Protein AF-A0A557QX94-F1 (afdb_monomer_lite)

Secondary structure (DSSP, 8-state):
--------S---HHHHHHHHTPEE---SSGGGS-GGGGGTEE--TT--SHHHHHHHHHHHHHHHHHT--HHHHHHHHHHHHHHHT---SS-HHHHHHHHHHHHHHHHHHHHHHHHHHHHHHTTPEEEEE--TT-SS--HHHHHTTTBEE-TT-TTHHHHSSP-STT---EEEEE-HHHHHHTT-B-SPPP---B-TTTSSBTTS-TT--S-TT---THHHHHHHHHHHHHHTTT-HHHHHHHHHHHHHSHHHHHHHHH--SSEEEEEEETTEEEEEEGGGGGGS-HHHHHTHHHHHHTT-TT-EEEETTEEEEGGGSPPP-

Foldseek 3Di:
DDPPPPVPDDQLVLLLVQLQQAAEFEAQDPVLAFAQSVSHYQYQHQQLDLVLSVQLSVLLSCCRHVVHDLVSSLVSNVVSCVVVVRDDPDDSVVRSCQSNLVSVFLSVQLSVLVVQVVLLVVQWWKFKAADPPDPDDDVVSVVSHQAIGRPPDPCCFFPADPLDGPGPIHMDTDHPVVSVVVVHDPPDDDQQDADPPQRHRPPGPHRRRGRRNPDDLVVNQVSLVVSLLVCLQPPVPSSFSSLLSQLPGPSVVCCLPVQDFDWHFQGHDRSFTQIDGSVRSQFADSVLSSCVHVCVVVVNQAAFRHHPVGGDGSVVSDRDD

pLDDT: mean 81.42, std 16.55, range [27.52, 98.25]

Structure (mmCIF, N/CA/C/O backbone):
data_AF-A0A557QX94-F1
#
_entry.id   AF-A0A557QX94-F1
#
loop_
_atom_site.group_PDB
_atom_site.id
_atom_site.type_symbol
_atom_site.label_atom_id
_atom_site.label_alt_id
_atom_site.label_comp_id
_atom_site.label_asym_id
_atom_site.label_entity_id
_atom_site.label_seq_id
_atom_site.pdbx_PDB_ins_code
_atom_site.Cartn_x
_atom_site.Cartn_y
_atom_site.Cartn_z
_atom_site.occupancy
_atom_site.B_iso_or_equiv
_atom_site.auth_seq_id
_atom_site.auth_comp_id
_atom_site.auth_asym_id
_atom_site.auth_atom_id
_atom_site.pdbx_PDB_model_num
ATOM 1 N N . MET A 1 1 ? 30.676 -19.442 -12.227 1.00 31.77 1 MET A N 1
ATOM 2 C CA . MET A 1 1 ? 30.347 -19.755 -10.820 1.00 31.77 1 MET A CA 1
ATOM 3 C C . MET A 1 1 ? 28.947 -19.243 -10.553 1.00 31.77 1 MET A C 1
ATOM 5 O O . MET A 1 1 ? 28.738 -18.054 -10.771 1.00 31.77 1 MET A O 1
ATOM 9 N N . PRO A 1 2 ? 27.974 -20.092 -10.193 1.00 31.41 2 PRO A N 1
ATOM 10 C CA . PRO A 1 2 ? 26.650 -19.593 -9.868 1.00 31.41 2 PRO A CA 1
ATOM 11 C C . PRO A 1 2 ? 26.760 -18.837 -8.541 1.00 31.41 2 PRO A C 1
ATOM 13 O O . PRO A 1 2 ? 27.231 -19.391 -7.550 1.00 31.41 2 PRO A O 1
ATOM 16 N N . LEU A 1 3 ? 26.380 -17.559 -8.542 1.00 28.53 3 LEU A N 1
ATOM 17 C CA . LEU A 1 3 ? 26.103 -16.828 -7.312 1.00 28.53 3 LEU A CA 1
ATOM 18 C C . LEU A 1 3 ? 24.937 -17.544 -6.632 1.00 28.53 3 LEU A C 1
ATOM 20 O O . LEU A 1 3 ? 23.783 -17.397 -7.034 1.00 28.53 3 LEU A O 1
ATOM 24 N N . ALA A 1 4 ? 25.258 -18.362 -5.635 1.00 27.52 4 ALA A N 1
ATOM 25 C CA . ALA A 1 4 ? 24.301 -18.750 -4.624 1.00 27.52 4 ALA A CA 1
ATOM 26 C C . ALA A 1 4 ? 23.872 -17.455 -3.925 1.00 27.52 4 ALA A C 1
ATOM 28 O O . ALA A 1 4 ? 24.638 -16.861 -3.171 1.00 27.52 4 ALA A O 1
ATOM 29 N N . LEU A 1 5 ? 22.679 -16.967 -4.261 1.00 30.34 5 LEU A N 1
ATOM 30 C CA . LEU A 1 5 ? 21.997 -15.961 -3.463 1.00 30.34 5 LEU A CA 1
ATOM 31 C C . LEU A 1 5 ? 21.579 -16.652 -2.170 1.00 30.34 5 LEU A C 1
ATOM 33 O O . LEU A 1 5 ? 20.543 -17.313 -2.101 1.00 30.34 5 LEU A O 1
ATOM 37 N N . ASP A 1 6 ? 22.447 -16.545 -1.175 1.00 29.67 6 ASP A N 1
ATOM 38 C CA . ASP A 1 6 ? 22.103 -16.831 0.203 1.00 29.67 6 ASP A CA 1
ATOM 39 C C . ASP A 1 6 ? 21.119 -15.739 0.655 1.00 29.67 6 ASP A C 1
ATOM 41 O O . ASP A 1 6 ? 21.498 -14.609 0.953 1.00 29.67 6 ASP A O 1
ATOM 45 N N . PHE A 1 7 ? 19.819 -16.039 0.585 1.00 39.34 7 PHE A N 1
ATOM 46 C CA . PHE A 1 7 ? 18.732 -15.150 1.019 1.00 39.34 7 PHE A CA 1
ATOM 47 C C . PHE A 1 7 ? 18.522 -15.180 2.542 1.00 39.34 7 PHE A C 1
ATOM 49 O O . PHE A 1 7 ? 17.482 -14.748 3.044 1.00 39.34 7 PHE A O 1
ATOM 56 N N . ALA A 1 8 ? 19.494 -15.682 3.302 1.00 35.47 8 ALA A N 1
ATOM 57 C CA . ALA A 1 8 ? 19.517 -15.493 4.735 1.00 35.47 8 ALA A CA 1
ATOM 58 C C . ALA A 1 8 ? 19.988 -14.063 5.057 1.00 35.47 8 ALA A C 1
ATOM 60 O O . ALA A 1 8 ? 21.162 -13.737 4.934 1.00 35.47 8 ALA A O 1
ATOM 61 N N . GLN A 1 9 ? 19.052 -13.257 5.570 1.00 43.59 9 GLN A N 1
ATOM 62 C CA . GLN A 1 9 ? 19.302 -12.124 6.471 1.00 43.59 9 GLN A CA 1
ATOM 63 C C . GLN A 1 9 ? 19.641 -10.774 5.823 1.00 43.59 9 GLN A C 1
ATOM 65 O O . GLN A 1 9 ? 20.763 -10.302 5.947 1.00 43.59 9 GLN A O 1
ATOM 70 N N . GLN A 1 10 ? 18.635 -10.080 5.274 1.00 42.38 10 GLN A N 1
ATOM 71 C CA . GLN A 1 10 ? 18.173 -8.821 5.882 1.00 42.38 10 GLN A CA 1
ATOM 72 C C . GLN A 1 10 ? 16.721 -8.510 5.478 1.00 42.38 10 GLN A C 1
ATOM 74 O O . GLN A 1 10 ? 16.350 -8.679 4.314 1.00 42.38 10 GLN A O 1
ATOM 79 N N . PRO A 1 11 ? 15.878 -8.078 6.429 1.00 59.69 11 PRO A N 1
ATOM 80 C CA . PRO A 1 11 ? 14.544 -7.589 6.122 1.00 59.69 11 PRO A CA 1
ATOM 81 C C . PRO A 1 11 ? 14.582 -6.428 5.115 1.00 59.69 11 PRO A C 1
ATOM 83 O O . PRO A 1 11 ? 15.397 -5.520 5.255 1.00 59.69 11 PRO A O 1
ATOM 86 N N . PHE A 1 12 ? 13.682 -6.424 4.124 1.00 85.00 12 PHE A N 1
ATOM 87 C CA . PHE A 1 12 ? 13.531 -5.284 3.214 1.00 85.00 12 PHE A CA 1
ATOM 88 C C . PHE A 1 12 ? 12.913 -4.102 3.976 1.00 85.00 12 PHE A C 1
ATOM 90 O O . PHE A 1 12 ? 11.692 -4.020 4.142 1.00 85.00 12 PHE A O 1
ATOM 97 N N . ALA A 1 13 ? 13.773 -3.229 4.502 1.00 84.25 13 ALA A N 1
ATOM 98 C CA . ALA A 1 13 ? 13.404 -2.187 5.454 1.00 84.25 13 ALA A CA 1
ATOM 99 C C . ALA A 1 13 ? 12.350 -1.227 4.890 1.00 84.25 13 ALA A C 1
ATOM 101 O O . ALA A 1 13 ? 11.391 -0.895 5.577 1.00 84.25 13 ALA A O 1
ATOM 102 N N . GLU A 1 14 ? 12.465 -0.841 3.622 1.00 83.88 14 GLU A N 1
ATOM 103 C CA . GLU A 1 14 ? 11.545 0.088 2.970 1.00 83.88 14 GLU A CA 1
ATOM 104 C C . GLU A 1 14 ? 10.130 -0.495 2.868 1.00 83.88 14 GLU A C 1
ATOM 106 O O . GLU A 1 14 ? 9.154 0.218 3.098 1.00 83.88 14 GLU A O 1
ATOM 111 N N . GLN A 1 15 ? 10.003 -1.803 2.609 1.00 91.94 15 GLN A N 1
ATOM 112 C CA . GLN A 1 15 ? 8.710 -2.490 2.657 1.00 91.94 15 GLN A CA 1
ATOM 113 C C . GLN A 1 15 ? 8.127 -2.492 4.074 1.00 91.94 15 GLN A C 1
ATOM 115 O O . GLN A 1 15 ? 6.930 -2.261 4.237 1.00 91.94 15 GLN A O 1
ATOM 120 N N . GLN A 1 16 ? 8.946 -2.756 5.096 1.00 89.56 16 GLN A N 1
ATOM 121 C CA . GLN A 1 16 ? 8.481 -2.773 6.487 1.00 89.56 16 GLN A CA 1
ATOM 122 C C . GLN A 1 16 ? 8.037 -1.404 6.960 1.00 89.56 16 GLN A C 1
ATOM 124 O O . GLN A 1 16 ? 6.944 -1.284 7.504 1.00 89.56 16 GLN A O 1
ATOM 129 N N . THR A 1 17 ? 8.846 -0.376 6.718 1.00 84.69 17 THR A N 1
ATOM 130 C CA . THR A 1 17 ? 8.505 1.011 7.031 1.00 84.69 17 THR A CA 1
ATOM 131 C C . THR A 1 17 ? 7.192 1.391 6.358 1.00 84.69 17 THR A C 1
ATOM 133 O O . THR A 1 17 ? 6.276 1.873 7.022 1.00 84.69 17 THR A O 1
ATOM 136 N N . PHE A 1 18 ? 7.044 1.081 5.066 1.00 87.44 18 PHE A N 1
ATOM 137 C CA . PHE A 1 18 ? 5.810 1.354 4.339 1.00 87.44 18 PHE A CA 1
ATOM 138 C C . PHE A 1 18 ? 4.600 0.568 4.864 1.00 87.44 18 PHE A C 1
ATOM 140 O O . PHE A 1 18 ? 3.485 1.085 4.874 1.00 87.44 18 PHE A O 1
ATOM 147 N N . PHE A 1 19 ? 4.775 -0.688 5.274 1.00 91.00 19 PHE A N 1
ATOM 148 C CA . PHE A 1 19 ? 3.667 -1.485 5.794 1.00 91.00 19 PHE A CA 1
ATOM 149 C C . PHE A 1 19 ? 3.251 -1.037 7.201 1.00 91.00 19 PHE A C 1
ATOM 151 O O . PHE A 1 19 ? 2.060 -0.934 7.487 1.00 91.00 19 PHE A O 1
ATOM 158 N N . ARG A 1 20 ? 4.219 -0.732 8.070 1.00 88.50 20 ARG A N 1
ATOM 159 C CA . ARG A 1 20 ? 3.989 -0.383 9.480 1.00 88.50 20 ARG A CA 1
ATOM 160 C C . ARG A 1 20 ? 3.383 1.001 9.685 1.00 88.50 20 ARG A C 1
ATOM 162 O O . ARG A 1 20 ? 2.697 1.192 10.679 1.00 88.50 20 ARG A O 1
ATOM 169 N N . GLN A 1 21 ? 3.569 1.929 8.745 1.00 82.06 21 GLN A N 1
ATOM 170 C CA . GLN A 1 21 ? 2.899 3.239 8.776 1.00 82.06 21 GLN A CA 1
ATOM 171 C C . GLN A 1 21 ? 1.396 3.173 8.441 1.00 82.06 21 GLN A C 1
ATOM 173 O O . GLN A 1 21 ? 0.711 4.193 8.525 1.00 82.06 21 GLN A O 1
ATOM 178 N N . LYS A 1 22 ? 0.876 2.017 7.998 1.00 84.38 22 LYS A N 1
ATOM 179 C CA . LYS A 1 22 ? -0.542 1.877 7.654 1.00 84.38 22 LYS A CA 1
ATOM 180 C C . LYS A 1 22 ? -1.413 1.811 8.906 1.00 84.38 22 LYS A C 1
ATOM 182 O O . LYS A 1 22 ? -1.111 1.072 9.839 1.00 84.38 22 LYS A O 1
ATOM 187 N N . LEU A 1 23 ? -2.538 2.515 8.863 1.00 80.12 23 LEU A N 1
ATOM 188 C CA . LEU A 1 23 ? -3.586 2.501 9.882 1.00 80.12 23 LEU A CA 1
ATOM 189 C C . LEU A 1 23 ? -4.611 1.413 9.556 1.00 80.12 23 LEU A C 1
ATOM 191 O O . LEU A 1 23 ? -4.991 1.279 8.391 1.00 80.12 23 LEU A O 1
ATOM 195 N N . ASN A 1 24 ? -5.099 0.655 10.538 1.00 82.50 24 ASN A N 1
ATOM 196 C CA . ASN A 1 24 ? -6.219 -0.248 10.282 1.00 82.50 24 ASN A CA 1
ATOM 197 C C . ASN A 1 24 ? -7.492 0.564 10.032 1.00 82.50 24 ASN A C 1
ATOM 199 O O . ASN A 1 24 ? -7.963 1.296 10.906 1.00 82.50 24 ASN A O 1
ATOM 203 N N . LEU A 1 25 ? -8.076 0.396 8.844 1.00 76.31 25 LEU A N 1
ATOM 204 C CA . LEU A 1 25 ? -9.381 0.957 8.508 1.00 76.31 25 LEU A CA 1
ATOM 205 C C . LEU A 1 25 ? -10.385 -0.188 8.326 1.00 76.31 25 LEU A C 1
ATOM 207 O O . LEU A 1 25 ? -10.199 -1.028 7.441 1.00 76.31 25 LEU A O 1
ATOM 211 N N . PRO A 1 26 ? -11.462 -0.249 9.122 1.00 76.31 26 PRO A N 1
ATOM 212 C CA . PRO A 1 26 ? -12.499 -1.250 8.922 1.00 76.31 26 PRO A CA 1
ATOM 213 C C . PRO A 1 26 ? -13.290 -0.946 7.656 1.00 76.31 26 PRO A C 1
ATOM 215 O O . PRO A 1 26 ? -13.803 0.154 7.482 1.00 76.31 26 PRO A O 1
ATOM 218 N N . THR A 1 27 ? -13.419 -1.920 6.762 1.00 74.12 27 THR A N 1
ATOM 219 C CA . THR A 1 27 ? -14.206 -1.785 5.530 1.00 74.12 27 THR A CA 1
ATOM 220 C C . THR A 1 27 ? -15.219 -2.911 5.418 1.00 74.12 27 THR A C 1
ATOM 222 O O . THR A 1 27 ? -14.965 -4.027 5.869 1.00 74.12 27 THR A O 1
ATOM 225 N N . GLU A 1 28 ? -16.376 -2.633 4.828 1.00 77.25 28 GLU A N 1
ATOM 226 C CA . GLU A 1 28 ? -17.371 -3.654 4.483 1.00 77.25 28 GLU A CA 1
ATOM 227 C C . GLU A 1 28 ? -17.026 -4.261 3.124 1.00 77.25 28 GLU A C 1
ATOM 229 O O . GLU A 1 28 ? -16.982 -5.483 2.962 1.00 77.25 28 GLU A O 1
ATOM 234 N N . SER A 1 29 ? -16.696 -3.396 2.164 1.00 80.31 29 SER A N 1
ATOM 235 C CA . SER A 1 29 ? -16.300 -3.769 0.813 1.00 80.31 29 SER A CA 1
ATOM 236 C C . SER A 1 29 ? -14.857 -3.378 0.536 1.00 80.31 29 SER A C 1
ATOM 238 O O . SER A 1 29 ? -14.303 -2.448 1.120 1.00 80.31 29 SER A O 1
ATOM 240 N N . TRP A 1 30 ? -14.234 -4.074 -0.414 1.00 78.38 30 TRP A N 1
ATOM 241 C CA . TRP A 1 30 ? -12.936 -3.651 -0.929 1.00 78.38 30 TRP A CA 1
ATOM 242 C C . TRP A 1 30 ? -13.039 -2.274 -1.606 1.00 78.38 30 TRP A C 1
ATOM 244 O O . TRP A 1 30 ? -12.085 -1.519 -1.509 1.00 78.38 30 TRP A O 1
ATOM 254 N N . ARG A 1 31 ? -14.207 -1.916 -2.176 1.00 80.75 31 ARG A N 1
ATOM 255 C CA . ARG A 1 31 ? -14.490 -0.606 -2.804 1.00 80.75 31 ARG A CA 1
ATOM 256 C C . ARG A 1 31 ? -14.510 0.585 -1.843 1.00 80.75 31 ARG A C 1
ATOM 258 O O . ARG A 1 31 ? -14.462 1.717 -2.306 1.00 80.75 31 ARG A O 1
ATOM 265 N N . ASP A 1 32 ? -14.555 0.353 -0.533 1.00 67.00 32 ASP A N 1
ATOM 266 C CA . ASP A 1 32 ? -14.601 1.435 0.460 1.00 67.00 32 ASP A CA 1
ATOM 267 C C . ASP A 1 32 ? -13.325 2.295 0.457 1.00 67.00 32 ASP A C 1
ATOM 269 O O . ASP A 1 32 ? -13.348 3.430 0.924 1.00 67.00 32 ASP A O 1
ATOM 273 N N . ILE A 1 33 ? -12.201 1.743 -0.014 1.00 74.69 33 ILE A N 1
ATOM 274 C CA . ILE A 1 33 ? -10.877 2.372 -0.017 1.00 74.69 33 ILE A CA 1
ATOM 275 C C . ILE A 1 33 ? -10.181 1.972 -1.316 1.00 74.69 33 ILE A C 1
ATOM 277 O O . ILE A 1 33 ? -9.901 0.793 -1.482 1.00 74.69 33 ILE A O 1
ATOM 281 N N . MET A 1 34 ? -9.892 2.924 -2.207 1.00 79.50 34 MET A N 1
ATOM 282 C CA . MET A 1 34 ? -9.321 2.677 -3.542 1.00 79.50 34 MET A CA 1
ATOM 283 C C . MET A 1 34 ? -7.987 3.402 -3.754 1.00 79.50 34 MET A C 1
ATOM 285 O O . MET A 1 34 ? -7.702 4.402 -3.095 1.00 79.50 34 MET A O 1
ATOM 289 N N . HIS A 1 35 ? -7.208 2.965 -4.747 1.00 83.75 35 HIS A N 1
ATOM 290 C CA . HIS A 1 35 ? -6.023 3.672 -5.24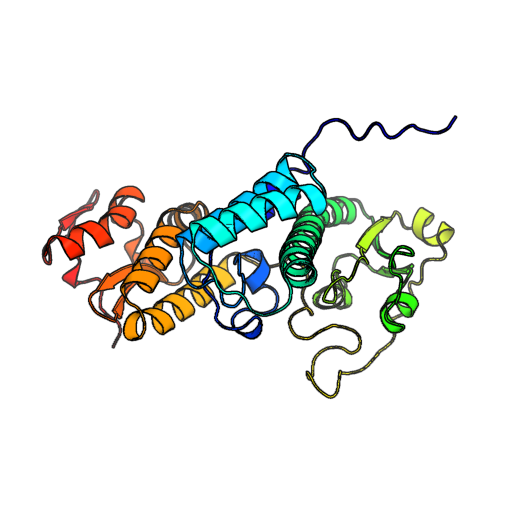2 1.00 83.75 35 HIS A CA 1
ATOM 291 C C . HIS A 1 35 ? -4.995 3.990 -4.134 1.00 83.75 35 HIS A C 1
ATOM 293 O O . HIS A 1 35 ? -4.722 3.158 -3.264 1.00 83.75 35 HIS A O 1
ATOM 299 N N . GLY A 1 36 ? -4.429 5.205 -4.152 1.00 77.56 36 GLY A N 1
ATOM 300 C CA . GLY A 1 36 ? -3.389 5.666 -3.227 1.00 77.56 36 GLY A CA 1
ATOM 301 C C . GLY A 1 36 ? -3.778 5.601 -1.751 1.00 77.56 36 GLY A C 1
ATOM 302 O O . GLY A 1 36 ? -2.907 5.554 -0.889 1.00 77.56 36 GLY A O 1
ATOM 303 N N . ALA A 1 37 ? -5.066 5.486 -1.437 1.00 73.50 37 ALA A N 1
ATOM 304 C CA . ALA A 1 37 ? -5.534 5.258 -0.080 1.00 73.50 37 ALA A CA 1
ATOM 305 C C . ALA A 1 37 ? -4.935 4.011 0.579 1.00 73.50 37 ALA A C 1
ATOM 307 O O . ALA A 1 37 ? -4.636 3.992 1.778 1.00 73.50 37 ALA A O 1
ATOM 308 N N . HIS A 1 38 ? -4.719 2.960 -0.215 1.00 83.19 38 HIS A N 1
ATOM 309 C CA . HIS A 1 38 ? -4.104 1.728 0.254 1.00 83.19 38 HIS A CA 1
ATOM 310 C C . HIS A 1 38 ? -2.655 1.918 0.697 1.00 83.19 38 HIS A C 1
ATOM 312 O O . HIS A 1 38 ? -2.140 1.047 1.397 1.00 83.19 38 HIS A O 1
ATOM 318 N N . ASP A 1 39 ? -1.989 3.028 0.362 1.00 83.31 39 ASP A N 1
ATOM 319 C CA . ASP A 1 39 ? -0.638 3.307 0.860 1.00 83.31 39 ASP A CA 1
ATOM 320 C C . ASP A 1 39 ? -0.600 3.523 2.370 1.00 83.31 39 ASP A C 1
ATOM 322 O O . ASP A 1 39 ? 0.457 3.445 2.995 1.00 83.31 39 ASP A O 1
ATOM 326 N N . ARG A 1 40 ? -1.761 3.809 2.956 1.00 77.56 40 ARG A N 1
ATOM 327 C CA . ARG A 1 40 ? -1.879 4.359 4.302 1.00 77.56 40 ARG A CA 1
ATOM 328 C C . ARG A 1 40 ? -2.950 3.671 5.134 1.00 77.56 40 ARG A C 1
ATOM 330 O O . ARG A 1 40 ? -2.954 3.807 6.351 1.00 77.56 40 ARG A O 1
ATOM 337 N N . ALA A 1 41 ? -3.796 2.884 4.482 1.00 80.00 41 ALA A N 1
ATOM 338 C CA . ALA A 1 41 ? -4.806 2.050 5.097 1.00 80.00 41 ALA A CA 1
ATOM 339 C C . ALA A 1 41 ? -4.446 0.564 4.967 1.00 80.00 41 ALA A C 1
ATOM 341 O O . ALA A 1 41 ? -4.254 0.049 3.861 1.00 80.00 41 ALA A O 1
ATOM 342 N N . PHE A 1 42 ? -4.406 -0.146 6.090 1.00 88.00 42 PHE A N 1
ATOM 343 C CA . PHE A 1 42 ? -4.542 -1.594 6.116 1.00 88.00 42 PHE A CA 1
ATOM 344 C C . PHE A 1 42 ? -6.029 -1.930 6.203 1.00 88.00 42 PHE A C 1
ATOM 346 O O . PHE A 1 42 ? -6.711 -1.537 7.147 1.00 88.00 42 PHE A O 1
ATOM 353 N N . VAL A 1 43 ? -6.529 -2.650 5.203 1.00 84.94 43 VAL A N 1
ATOM 354 C CA . VAL A 1 43 ? -7.947 -2.995 5.091 1.00 84.94 43 VAL A CA 1
ATOM 355 C C . VAL A 1 43 ? -8.111 -4.474 4.805 1.00 84.94 43 VAL A C 1
ATOM 357 O O . VAL A 1 43 ? -7.361 -5.069 4.027 1.00 84.94 43 VAL A O 1
ATOM 360 N N . VAL A 1 44 ? -9.144 -5.060 5.399 1.00 87.38 44 VAL A N 1
ATOM 361 C CA . VAL A 1 44 ? -9.619 -6.401 5.070 1.00 87.38 44 VAL A CA 1
ATOM 362 C C . VAL A 1 44 ? -11.147 -6.351 5.053 1.00 87.38 44 VAL A C 1
ATOM 364 O O . VAL A 1 44 ? -11.779 -6.284 6.099 1.00 87.38 44 VAL A O 1
ATOM 367 N N . ALA A 1 45 ? -11.747 -6.391 3.862 1.00 83.62 45 ALA A N 1
ATOM 368 C CA . ALA A 1 45 ? -13.194 -6.212 3.684 1.00 83.62 45 ALA A CA 1
ATOM 369 C C . ALA A 1 45 ? -14.027 -7.207 4.517 1.00 83.62 45 ALA A C 1
ATOM 371 O O . ALA A 1 45 ? -13.846 -8.413 4.387 1.00 83.62 45 ALA A O 1
ATOM 372 N N . GLY A 1 46 ? -14.931 -6.739 5.368 1.00 81.56 46 GLY A N 1
ATOM 373 C CA . GLY A 1 46 ? -15.726 -7.567 6.279 1.00 81.56 46 GLY A CA 1
ATOM 374 C C . GLY A 1 46 ? -15.012 -7.963 7.579 1.00 81.56 46 GLY A C 1
ATOM 375 O O . GLY A 1 46 ? -15.610 -8.637 8.414 1.00 81.56 46 GLY A O 1
ATOM 376 N N . ALA A 1 47 ? -13.759 -7.550 7.793 1.00 82.50 47 ALA A N 1
ATOM 377 C CA . ALA A 1 47 ? -13.111 -7.595 9.103 1.00 82.50 47 ALA A CA 1
ATOM 378 C C . ALA A 1 47 ? -13.352 -6.257 9.817 1.00 82.50 47 ALA A C 1
ATOM 380 O O . ALA A 1 47 ? -12.472 -5.409 9.878 1.00 82.50 47 ALA A O 1
ATOM 381 N N . ALA A 1 48 ? -14.572 -6.034 10.307 1.00 69.94 48 ALA A N 1
ATOM 382 C CA . ALA A 1 48 ? -14.950 -4.739 10.878 1.00 69.94 48 ALA A CA 1
ATOM 383 C C . ALA A 1 48 ? -14.421 -4.510 12.306 1.00 69.94 48 ALA A C 1
ATOM 385 O O . ALA A 1 48 ? -14.352 -3.371 12.742 1.00 69.94 48 ALA A O 1
ATOM 386 N N . LYS A 1 49 ? -14.037 -5.559 13.047 1.00 74.88 49 LYS A N 1
ATOM 387 C CA . LYS A 1 49 ? -13.545 -5.422 14.430 1.00 74.88 49 LYS A CA 1
ATOM 388 C C . LYS A 1 49 ? -12.084 -4.952 14.454 1.00 74.88 49 LYS A C 1
ATOM 390 O O . LYS A 1 49 ? -11.246 -5.552 13.781 1.00 74.88 49 LYS A O 1
ATOM 395 N N . ALA A 1 50 ? -11.778 -3.947 15.281 1.00 69.38 50 ALA A N 1
ATOM 396 C CA . ALA A 1 50 ? -10.431 -3.380 15.414 1.00 69.38 50 ALA A CA 1
ATOM 397 C C . ALA A 1 50 ? -9.377 -4.440 15.787 1.00 69.38 50 ALA A C 1
ATOM 399 O O . ALA A 1 50 ? -8.383 -4.584 15.078 1.00 69.38 50 ALA A O 1
ATOM 400 N N . ASP A 1 51 ? -9.638 -5.262 16.810 1.00 74.00 51 ASP A N 1
ATOM 401 C CA . ASP A 1 51 ? -8.690 -6.299 17.251 1.00 74.00 51 ASP A CA 1
ATOM 402 C C . ASP A 1 51 ? -8.445 -7.378 16.184 1.00 74.00 51 ASP A C 1
ATOM 404 O O . ASP A 1 51 ? -7.330 -7.878 16.035 1.00 74.00 51 ASP A O 1
ATOM 408 N N . LEU A 1 52 ? -9.470 -7.711 15.391 1.00 87.88 52 LEU A N 1
ATOM 409 C CA . LEU A 1 52 ? -9.343 -8.641 14.269 1.00 87.88 52 LEU A CA 1
ATOM 410 C C . LEU A 1 52 ? -8.432 -8.068 13.176 1.00 87.88 52 LEU A C 1
ATOM 412 O O . LEU A 1 52 ? -7.569 -8.780 12.664 1.00 87.88 52 LEU A O 1
ATOM 416 N N . LEU A 1 53 ? -8.611 -6.795 12.807 1.00 88.81 53 LEU A N 1
ATOM 417 C CA . LEU A 1 53 ? -7.733 -6.133 11.838 1.00 88.81 53 LEU A CA 1
ATOM 418 C C . LEU A 1 53 ? -6.309 -6.007 12.362 1.00 88.81 53 LEU A C 1
ATOM 420 O O . LEU A 1 53 ? -5.380 -6.287 11.609 1.00 88.81 53 LEU A O 1
ATOM 424 N N . GLY A 1 54 ? -6.143 -5.643 13.634 1.00 87.62 54 GLY A N 1
ATOM 425 C CA . GLY A 1 54 ? -4.844 -5.575 14.298 1.00 87.62 54 GLY A CA 1
ATOM 426 C C . GLY A 1 54 ? -4.099 -6.903 14.226 1.00 87.62 54 GLY A C 1
ATOM 427 O O . GLY A 1 54 ? -2.963 -6.945 13.757 1.00 87.62 54 GLY A O 1
ATOM 428 N N . ASP A 1 55 ? -4.763 -8.000 14.581 1.00 94.25 55 ASP A N 1
ATOM 429 C CA . ASP A 1 55 ? -4.181 -9.341 14.520 1.00 94.25 55 ASP A CA 1
ATOM 430 C C . ASP A 1 55 ? -3.871 -9.796 13.080 1.00 94.25 55 ASP A C 1
ATOM 432 O O . ASP A 1 55 ? -2.834 -10.416 12.828 1.00 94.25 55 ASP A O 1
ATOM 436 N N . LEU A 1 56 ? -4.733 -9.476 12.106 1.00 95.81 56 LEU A N 1
ATOM 437 C CA . LEU A 1 56 ? -4.469 -9.762 10.690 1.00 95.81 56 LEU A CA 1
ATOM 438 C C . LEU A 1 56 ? -3.287 -8.943 10.159 1.00 95.81 56 LEU A C 1
ATOM 440 O O . LEU A 1 56 ? -2.452 -9.484 9.430 1.00 95.81 56 LEU A O 1
ATOM 444 N N . ARG A 1 57 ? -3.196 -7.659 10.525 1.00 95.12 57 ARG A N 1
ATOM 445 C CA . ARG A 1 57 ? -2.072 -6.788 10.170 1.00 95.12 57 ARG A CA 1
ATOM 446 C C . ARG A 1 57 ? -0.783 -7.315 10.778 1.00 95.12 57 ARG A C 1
ATOM 448 O O . ARG A 1 57 ? 0.210 -7.406 10.062 1.00 95.12 57 ARG A O 1
ATOM 455 N N . GLN A 1 58 ? -0.809 -7.734 12.044 1.00 95.44 58 GLN A N 1
ATOM 456 C CA . GLN A 1 58 ? 0.346 -8.336 12.708 1.00 95.44 58 GLN A CA 1
ATOM 457 C C . GLN A 1 58 ? 0.781 -9.634 12.022 1.00 95.44 58 GLN A C 1
ATOM 459 O O . GLN A 1 58 ? 1.971 -9.832 11.802 1.00 95.44 58 GLN A O 1
ATOM 464 N N . ALA A 1 59 ? -0.153 -10.495 11.607 1.00 97.00 59 ALA A N 1
ATOM 465 C CA . ALA A 1 59 ? 0.185 -11.712 10.866 1.00 97.00 59 ALA A CA 1
ATOM 466 C C . ALA A 1 59 ? 0.873 -11.411 9.518 1.00 97.00 59 ALA A C 1
ATOM 468 O O . ALA A 1 59 ? 1.753 -12.159 9.085 1.00 97.00 59 ALA A O 1
ATOM 469 N N . VAL A 1 60 ? 0.498 -10.317 8.846 1.00 96.69 60 VAL A N 1
ATOM 470 C CA . VAL A 1 60 ? 1.195 -9.853 7.637 1.00 96.69 60 VAL A CA 1
ATOM 471 C C . VAL A 1 60 ? 2.555 -9.233 7.978 1.00 96.69 60 VAL A C 1
ATOM 473 O O . VAL A 1 60 ? 3.531 -9.564 7.307 1.00 96.69 60 VAL A O 1
ATOM 476 N N . ASP A 1 61 ? 2.657 -8.394 9.016 1.00 95.38 61 ASP A N 1
ATOM 477 C CA . ASP A 1 61 ? 3.935 -7.805 9.458 1.00 95.38 61 ASP A CA 1
ATOM 478 C C . ASP A 1 61 ? 4.947 -8.888 9.843 1.00 95.38 61 ASP A C 1
ATOM 480 O O . ASP A 1 61 ? 6.110 -8.832 9.454 1.00 95.38 61 ASP A O 1
ATOM 484 N N . ASP A 1 62 ? 4.499 -9.934 10.534 1.00 94.44 62 ASP A N 1
ATOM 485 C CA . ASP A 1 62 ? 5.295 -11.114 10.854 1.00 94.44 62 ASP A CA 1
ATOM 486 C C . ASP A 1 62 ? 5.793 -11.814 9.588 1.00 94.44 62 ASP A C 1
ATOM 488 O O . ASP A 1 62 ? 6.946 -12.246 9.522 1.00 94.44 62 ASP A O 1
ATOM 492 N N . ALA A 1 63 ? 4.949 -11.918 8.562 1.00 94.69 63 ALA A N 1
ATOM 493 C CA . ALA A 1 63 ? 5.348 -12.527 7.305 1.00 94.69 63 ALA A CA 1
ATOM 494 C C . ALA A 1 63 ? 6.381 -11.690 6.541 1.00 94.69 63 ALA A C 1
ATOM 496 O O . ALA A 1 63 ? 7.334 -12.258 6.006 1.00 94.69 63 ALA A O 1
ATOM 497 N N . ILE A 1 64 ? 6.233 -10.363 6.539 1.00 92.94 64 ILE A N 1
ATOM 498 C CA . ILE A 1 64 ? 7.200 -9.429 5.949 1.00 92.94 64 ILE A CA 1
ATOM 499 C C . ILE A 1 64 ? 8.519 -9.467 6.730 1.00 92.94 64 ILE A C 1
ATOM 501 O O . ILE A 1 64 ? 9.590 -9.592 6.139 1.00 92.94 64 ILE A O 1
ATOM 505 N N . SER A 1 65 ? 8.452 -9.369 8.057 1.00 91.00 65 SER A N 1
ATOM 506 C CA . SER A 1 65 ? 9.626 -9.231 8.923 1.00 91.00 65 SER A CA 1
ATOM 507 C C . SER A 1 65 ? 10.453 -10.499 9.042 1.00 91.00 65 SER A C 1
ATOM 509 O O . SER A 1 65 ? 11.681 -10.430 9.032 1.00 91.00 65 SER A O 1
ATOM 511 N N . LYS A 1 66 ? 9.795 -11.659 9.085 1.00 91.25 66 LYS A N 1
ATOM 512 C CA . LYS A 1 66 ? 10.445 -12.971 9.187 1.00 91.25 66 LYS A CA 1
ATOM 513 C C . LYS A 1 66 ? 10.701 -13.609 7.817 1.00 91.25 66 LYS A C 1
ATOM 515 O O . LYS A 1 66 ? 11.268 -14.696 7.758 1.00 91.25 66 LYS A O 1
ATOM 520 N N . GLY A 1 67 ? 10.249 -12.983 6.726 1.00 88.75 67 GLY A N 1
ATOM 521 C CA . GLY A 1 67 ? 10.388 -13.511 5.366 1.00 88.75 67 GLY A CA 1
ATOM 522 C C . GLY A 1 67 ? 9.630 -14.824 5.139 1.00 88.75 67 GLY A C 1
ATOM 523 O O . GLY A 1 67 ? 10.122 -15.712 4.444 1.00 88.75 67 GLY A O 1
ATOM 524 N N . THR A 1 68 ? 8.449 -14.991 5.746 1.00 90.94 68 THR A N 1
ATOM 525 C CA . THR A 1 68 ? 7.702 -16.257 5.659 1.00 90.94 68 THR A CA 1
ATOM 526 C C . THR A 1 68 ? 6.717 -16.294 4.489 1.00 90.94 68 THR A C 1
ATOM 528 O O . THR A 1 68 ? 6.158 -15.286 4.049 1.00 90.94 68 THR A O 1
ATOM 531 N N . GLY A 1 69 ? 6.495 -17.500 3.959 1.00 91.75 69 GLY A N 1
ATOM 532 C CA . GLY A 1 69 ? 5.582 -17.740 2.840 1.00 91.75 69 GLY A CA 1
ATOM 533 C C . GLY A 1 69 ? 4.105 -17.857 3.242 1.00 91.75 69 GLY A C 1
ATOM 534 O O . GLY A 1 69 ? 3.759 -18.008 4.414 1.00 91.75 69 GLY A O 1
ATOM 535 N N . LEU A 1 70 ? 3.225 -17.921 2.233 1.00 93.88 70 LEU A N 1
ATOM 536 C CA . LEU A 1 70 ? 1.765 -18.064 2.388 1.00 93.88 70 LEU A CA 1
ATOM 537 C C . LEU A 1 70 ? 1.345 -19.215 3.324 1.00 93.88 70 LEU A C 1
ATOM 539 O O . LEU A 1 70 ? 0.320 -19.122 3.994 1.00 93.88 70 LEU A O 1
ATOM 543 N N . GLY A 1 71 ? 2.106 -20.312 3.364 1.00 95.75 71 GLY A N 1
ATOM 544 C CA . GLY A 1 71 ? 1.818 -21.449 4.241 1.00 95.75 71 GLY A CA 1
ATOM 545 C C . GLY A 1 71 ? 1.943 -21.121 5.733 1.00 95.75 71 GLY A C 1
ATOM 546 O O . GLY A 1 71 ? 1.126 -21.594 6.517 1.00 95.75 71 GLY A O 1
ATOM 547 N N . ALA A 1 72 ? 2.926 -20.301 6.119 1.00 95.38 72 ALA A N 1
ATOM 548 C CA . ALA A 1 72 ? 3.092 -19.848 7.499 1.00 95.38 72 ALA A CA 1
ATOM 549 C C . ALA A 1 72 ? 1.997 -18.842 7.866 1.00 95.38 72 ALA A C 1
ATOM 551 O O . ALA A 1 72 ? 1.252 -19.085 8.811 1.00 95.38 72 ALA A O 1
ATOM 552 N N . PHE A 1 73 ? 1.798 -17.821 7.023 1.00 97.06 73 PHE A N 1
ATOM 553 C CA . PHE A 1 73 ? 0.714 -16.850 7.183 1.00 97.06 73 PHE A CA 1
ATOM 554 C C . PHE A 1 73 ? -0.654 -17.524 7.356 1.00 97.06 73 PHE A C 1
ATOM 556 O O . PHE A 1 73 ? -1.442 -17.138 8.208 1.00 97.06 73 PHE A O 1
ATOM 563 N N . ARG A 1 74 ? -0.938 -18.579 6.584 1.00 97.62 74 ARG A N 1
ATOM 564 C CA . ARG A 1 74 ? -2.190 -19.344 6.684 1.00 97.62 74 ARG A CA 1
ATOM 565 C C . ARG A 1 74 ? -2.427 -19.971 8.055 1.00 97.62 74 ARG A C 1
ATOM 567 O O . ARG A 1 74 ? -3.583 -20.098 8.443 1.00 97.62 74 ARG A O 1
ATOM 574 N N . LYS A 1 75 ? -1.371 -20.374 8.763 1.00 97.75 75 LYS A N 1
ATOM 575 C CA . LYS A 1 75 ? -1.489 -20.910 10.126 1.00 97.75 75 LYS A CA 1
ATOM 576 C C . LYS A 1 75 ? -1.852 -19.804 11.109 1.00 97.75 75 LYS A C 1
ATOM 578 O O . LYS A 1 75 ? -2.671 -20.033 11.989 1.00 97.75 75 LYS A O 1
ATOM 583 N N . ASP A 1 76 ? -1.267 -18.622 10.956 1.00 97.38 76 ASP A N 1
ATOM 584 C CA . ASP A 1 76 ? -1.569 -17.485 11.827 1.00 97.38 76 ASP A CA 1
ATOM 585 C C . ASP A 1 76 ? -2.953 -16.907 11.526 1.00 97.38 76 ASP A C 1
ATOM 587 O O . ASP A 1 76 ? -3.728 -16.690 12.452 1.00 97.38 76 ASP A O 1
ATOM 591 N N . PHE A 1 77 ? -3.330 -16.814 10.249 1.00 97.12 77 PHE A N 1
ATOM 592 C CA . PHE A 1 77 ? -4.690 -16.501 9.812 1.00 97.12 77 PHE A CA 1
ATOM 593 C C . PHE A 1 77 ? -5.735 -17.387 10.507 1.00 97.12 77 PHE A C 1
ATOM 595 O O . PHE A 1 77 ? -6.696 -16.861 11.056 1.00 97.12 77 PHE A O 1
ATOM 602 N N . ASP A 1 78 ? -5.532 -18.709 10.553 1.00 97.44 78 ASP A N 1
ATOM 603 C CA . ASP A 1 78 ? -6.476 -19.628 11.210 1.00 97.44 78 ASP A CA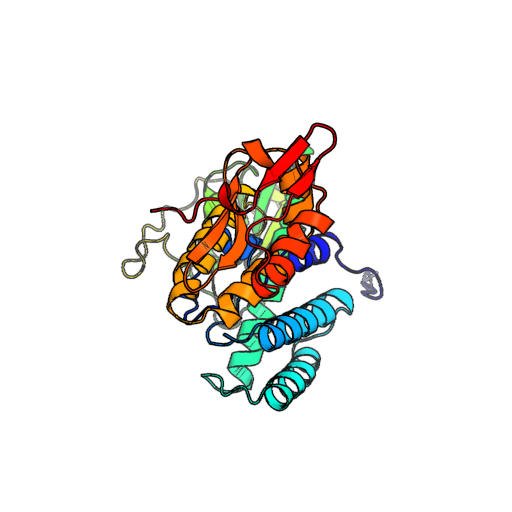 1
ATOM 604 C C . ASP A 1 78 ? -6.626 -19.345 12.705 1.00 97.44 78 ASP A C 1
ATOM 606 O O . ASP A 1 78 ? -7.739 -19.368 13.229 1.00 97.44 78 ASP A O 1
ATOM 610 N N . LYS A 1 79 ? -5.514 -19.055 13.392 1.00 97.69 79 LYS A N 1
ATOM 611 C CA . LYS A 1 79 ? -5.534 -18.704 14.818 1.00 97.69 79 LYS A CA 1
ATOM 612 C C . LYS A 1 79 ? -6.318 -17.417 15.050 1.00 97.69 79 LYS A C 1
ATOM 614 O O . LYS A 1 79 ? -7.105 -17.354 15.988 1.00 97.69 79 LYS A O 1
ATOM 619 N N . VAL A 1 80 ? -6.108 -16.411 14.201 1.00 96.81 80 VAL A N 1
ATOM 620 C CA . VAL A 1 80 ? -6.796 -15.116 14.276 1.00 96.81 80 VAL A CA 1
ATOM 621 C C . VAL A 1 80 ? -8.294 -15.288 14.021 1.00 96.81 80 VAL A C 1
ATOM 623 O O . VAL A 1 80 ? -9.108 -14.830 14.819 1.00 96.81 80 VAL A O 1
ATOM 626 N N . VAL A 1 81 ? -8.673 -16.021 12.971 1.00 95.81 81 VAL A N 1
ATOM 627 C CA . VAL A 1 81 ? -10.081 -16.323 12.660 1.00 95.81 81 VAL A CA 1
ATOM 628 C C . VAL A 1 81 ? -10.766 -17.039 13.824 1.00 95.81 81 VAL A C 1
ATOM 630 O O . VAL A 1 81 ? -11.841 -16.615 14.247 1.00 95.81 81 VAL A O 1
ATOM 633 N N . ALA A 1 82 ? -10.132 -18.078 14.379 1.00 96.19 82 ALA A N 1
ATOM 634 C CA . ALA A 1 82 ? -10.675 -18.837 15.504 1.00 96.19 82 ALA A CA 1
ATOM 635 C C . ALA A 1 82 ? -10.808 -17.985 16.776 1.00 96.19 82 ALA A C 1
ATOM 637 O O . ALA A 1 82 ? -11.830 -18.056 17.453 1.00 96.19 82 ALA A O 1
ATOM 638 N N . ARG A 1 83 ? -9.804 -17.152 17.082 1.00 95.88 83 ARG A N 1
ATOM 639 C CA . ARG A 1 83 ? -9.800 -16.258 18.251 1.00 95.88 83 ARG A CA 1
ATOM 640 C C . ARG A 1 83 ? -10.955 -15.261 18.224 1.00 95.88 83 ARG A C 1
ATOM 642 O O . ARG A 1 83 ? -11.583 -15.032 19.250 1.00 95.88 83 ARG A O 1
ATOM 649 N N . HIS A 1 84 ? -11.219 -14.673 17.060 1.00 93.06 84 HIS A N 1
ATOM 650 C CA . HIS A 1 84 ? -12.218 -13.609 16.909 1.00 93.06 84 HIS A CA 1
ATOM 651 C C . HIS A 1 84 ? -13.612 -14.112 16.532 1.00 93.06 84 HIS A C 1
ATOM 653 O O . HIS A 1 84 ? -14.544 -13.306 16.444 1.00 93.06 84 HIS A O 1
ATOM 659 N N . GLY A 1 85 ? -13.755 -15.419 16.282 1.00 92.56 85 GLY A N 1
ATOM 660 C CA . GLY A 1 85 ? -14.986 -16.014 15.762 1.00 92.56 85 GLY A CA 1
ATOM 661 C C . GLY A 1 85 ? -15.414 -15.377 14.439 1.00 92.56 85 GLY A C 1
ATOM 662 O O . GLY A 1 85 ? -16.595 -15.098 14.246 1.00 92.56 85 GLY A O 1
ATOM 663 N N . TRP A 1 86 ? -14.454 -15.043 13.568 1.00 92.56 86 TRP A N 1
ATOM 664 C CA . TRP A 1 86 ? -14.737 -14.282 12.352 1.00 92.56 86 TRP A CA 1
ATOM 665 C C . TRP A 1 86 ? -15.279 -15.178 11.237 1.00 92.56 86 TRP A C 1
ATOM 667 O O . TRP A 1 86 ? -14.541 -15.966 10.647 1.00 92.56 86 TRP A O 1
ATOM 677 N N . ASP A 1 87 ? -16.557 -15.010 10.913 1.00 88.56 87 ASP A N 1
ATOM 678 C CA . ASP A 1 87 ? -17.174 -15.638 9.748 1.00 88.56 87 ASP A CA 1
ATOM 679 C C . ASP A 1 87 ? -16.913 -14.790 8.492 1.00 88.56 87 ASP A C 1
ATOM 681 O O . ASP A 1 87 ? -17.536 -13.750 8.271 1.00 88.56 87 ASP A O 1
ATOM 685 N N . HIS A 1 88 ? -15.909 -15.182 7.705 1.00 89.12 88 HIS A N 1
ATOM 686 C CA . HIS A 1 88 ? -15.487 -14.442 6.518 1.00 89.12 88 HIS A CA 1
ATOM 687 C C . HIS A 1 88 ? -16.093 -15.014 5.234 1.00 89.12 88 HIS A C 1
ATOM 689 O O . HIS A 1 88 ? -16.249 -16.222 5.064 1.00 89.12 88 HIS A O 1
ATOM 695 N N . THR A 1 89 ? -16.306 -14.158 4.238 1.00 85.50 89 THR A N 1
ATOM 696 C CA . THR A 1 89 ? -16.760 -14.604 2.917 1.00 85.50 89 THR A CA 1
ATOM 697 C C . THR A 1 89 ? -15.640 -15.272 2.110 1.00 85.50 89 THR A C 1
ATOM 699 O O . THR A 1 89 ? -14.459 -14.916 2.201 1.00 85.50 89 THR A O 1
ATOM 702 N N . GLY A 1 90 ? -16.022 -16.251 1.285 1.00 88.19 90 GLY A N 1
ATOM 703 C CA . GLY A 1 90 ? -15.105 -17.028 0.451 1.00 88.19 90 GLY A CA 1
ATOM 704 C C . GLY A 1 90 ? -14.342 -18.115 1.215 1.00 88.19 90 GLY A C 1
ATOM 705 O O . GLY A 1 90 ? -14.151 -18.061 2.428 1.00 88.19 90 GLY A O 1
ATOM 706 N N . GLY A 1 91 ? -13.872 -19.133 0.491 1.00 93.81 91 GLY A N 1
ATOM 707 C CA . GLY A 1 91 ? -13.139 -20.241 1.103 1.00 93.81 91 GLY A CA 1
ATOM 708 C C . GLY A 1 91 ? -11.812 -19.796 1.728 1.00 93.81 91 GLY A C 1
ATOM 709 O O . GLY A 1 91 ? -11.079 -18.990 1.148 1.00 93.81 91 GLY A O 1
ATOM 710 N N . ARG A 1 92 ? -11.453 -20.393 2.872 1.00 94.31 92 ARG A N 1
ATOM 711 C CA . ARG A 1 92 ? -10.197 -20.167 3.620 1.00 94.31 92 ARG A CA 1
ATOM 712 C C . ARG A 1 92 ? -8.965 -20.000 2.723 1.00 94.31 92 ARG A C 1
ATOM 714 O O . ARG A 1 92 ? -8.162 -19.082 2.901 1.00 94.31 92 ARG A O 1
ATOM 721 N N . ALA A 1 93 ? -8.792 -20.906 1.758 1.00 94.38 93 ALA A N 1
ATOM 722 C CA . ALA A 1 93 ? -7.624 -20.938 0.880 1.00 94.38 93 ALA A CA 1
ATOM 723 C C . ALA A 1 93 ? -7.522 -19.696 -0.015 1.00 94.38 93 ALA A C 1
ATOM 725 O O . ALA A 1 93 ? -6.419 -19.176 -0.205 1.00 94.38 93 ALA A O 1
ATOM 726 N N . TRP A 1 94 ? -8.655 -19.233 -0.543 1.00 94.12 94 TRP A N 1
ATOM 727 C CA . TRP A 1 94 ? -8.745 -18.021 -1.349 1.00 94.12 94 TRP A CA 1
ATOM 728 C C . TRP A 1 94 ? -8.580 -16.779 -0.473 1.00 94.12 94 TRP A C 1
ATOM 730 O O . TRP A 1 94 ? -7.717 -15.951 -0.755 1.00 94.12 94 TRP A O 1
ATOM 740 N N . ARG A 1 95 ? -9.313 -16.701 0.645 1.00 94.75 95 ARG A N 1
ATOM 741 C CA . ARG A 1 95 ? -9.338 -15.525 1.521 1.00 94.75 95 ARG A CA 1
ATOM 742 C C . ARG A 1 95 ? -7.957 -15.181 2.078 1.00 94.75 95 ARG A C 1
ATOM 744 O O . ARG A 1 95 ? -7.464 -14.072 1.885 1.00 94.75 95 ARG A O 1
ATOM 751 N N . SER A 1 96 ? -7.298 -16.168 2.686 1.00 96.06 96 SER A N 1
ATOM 752 C CA . SER A 1 96 ? -5.928 -16.025 3.196 1.00 96.06 96 SER A CA 1
ATOM 753 C C . SER A 1 96 ? -4.935 -15.635 2.098 1.00 96.06 96 SER A C 1
ATOM 755 O O . SER A 1 96 ? -4.059 -14.804 2.321 1.00 96.06 96 SER A O 1
ATOM 757 N N . ARG A 1 97 ? -5.078 -16.195 0.889 1.00 95.19 97 ARG A N 1
ATOM 758 C CA . ARG A 1 97 ? -4.203 -15.885 -0.247 1.00 95.19 97 ARG A CA 1
ATOM 759 C C . ARG A 1 97 ? -4.372 -14.446 -0.714 1.00 95.19 97 ARG A C 1
ATOM 761 O O . ARG A 1 97 ? -3.360 -13.802 -0.960 1.00 95.19 97 ARG A O 1
ATOM 768 N N . VAL A 1 98 ? -5.604 -13.958 -0.839 1.00 93.94 98 VAL A N 1
ATOM 769 C CA . VAL A 1 98 ? -5.875 -12.579 -1.265 1.00 93.94 98 VAL A CA 1
ATOM 770 C C . VAL A 1 98 ? -5.302 -11.589 -0.257 1.00 93.94 98 VAL A C 1
ATOM 772 O O . VAL A 1 98 ? -4.562 -10.701 -0.668 1.00 93.94 98 VAL A O 1
ATOM 775 N N . ILE A 1 99 ? -5.557 -11.776 1.043 1.00 94.00 99 ILE A N 1
ATOM 776 C CA . ILE A 1 99 ? -5.034 -10.887 2.096 1.00 94.00 99 ILE A CA 1
ATOM 777 C C . ILE A 1 99 ? -3.503 -10.863 2.062 1.00 94.00 99 ILE A C 1
ATOM 779 O O . ILE A 1 99 ? -2.906 -9.790 1.990 1.00 94.00 99 ILE A O 1
ATOM 783 N N . TYR A 1 100 ? -2.875 -12.041 2.050 1.00 95.62 100 TYR A N 1
ATOM 784 C CA . TYR A 1 100 ? -1.422 -12.163 2.009 1.00 95.62 100 TYR A CA 1
ATOM 785 C C . TYR A 1 100 ? -0.831 -11.542 0.741 1.00 95.62 100 TYR A C 1
ATOM 787 O O . TYR A 1 100 ? -0.017 -10.632 0.821 1.00 95.62 100 TYR A O 1
ATOM 795 N N . GLN A 1 101 ? -1.241 -12.003 -0.444 1.00 94.06 101 GLN A N 1
ATOM 796 C CA . GLN A 1 101 ? -0.611 -11.591 -1.702 1.00 94.06 101 GLN A CA 1
ATOM 797 C C . GLN A 1 101 ? -0.787 -10.097 -1.966 1.00 94.06 101 GLN A C 1
ATOM 799 O O . GLN A 1 101 ? 0.177 -9.443 -2.349 1.00 94.06 101 GLN A O 1
ATOM 804 N N . THR A 1 102 ? -1.980 -9.557 -1.721 1.00 93.12 102 THR A N 1
ATOM 805 C CA . THR A 1 102 ? -2.279 -8.130 -1.914 1.00 93.12 102 THR A CA 1
ATOM 806 C C . THR A 1 102 ? -1.369 -7.260 -1.059 1.00 93.12 102 THR A C 1
ATOM 808 O O . THR A 1 102 ? -0.703 -6.366 -1.583 1.00 93.12 102 THR A O 1
ATOM 811 N N . ASN A 1 103 ? -1.277 -7.548 0.242 1.00 94.31 103 ASN A N 1
ATOM 812 C CA . ASN A 1 103 ? -0.442 -6.762 1.145 1.00 94.31 103 ASN A CA 1
ATOM 813 C C . ASN A 1 103 ? 1.052 -6.957 0.876 1.00 94.31 103 ASN A C 1
ATOM 815 O O . ASN A 1 103 ? 1.786 -5.973 0.845 1.00 94.31 103 ASN A O 1
ATOM 819 N N . MET A 1 104 ? 1.508 -8.187 0.622 1.00 94.31 104 MET A N 1
ATOM 820 C CA . MET A 1 104 ? 2.919 -8.460 0.327 1.00 94.31 104 MET A CA 1
ATOM 821 C C . MET A 1 104 ? 3.382 -7.758 -0.953 1.00 94.31 104 MET A C 1
ATOM 823 O O . MET A 1 104 ? 4.423 -7.111 -0.944 1.00 94.31 104 MET A O 1
ATOM 827 N N . LEU A 1 105 ? 2.618 -7.854 -2.045 1.00 93.62 105 LEU A N 1
ATOM 828 C CA . LEU A 1 105 ? 3.017 -7.301 -3.344 1.00 93.62 105 LEU A CA 1
ATOM 829 C C . LEU A 1 105 ? 2.947 -5.772 -3.365 1.00 93.62 105 LEU A C 1
ATOM 831 O O . LEU A 1 105 ? 3.884 -5.133 -3.836 1.00 93.62 105 LEU A O 1
ATOM 835 N N . SER A 1 106 ? 1.874 -5.183 -2.828 1.00 93.69 106 SER A N 1
ATOM 836 C CA . SER A 1 106 ? 1.736 -3.720 -2.766 1.00 93.69 106 SER A CA 1
ATOM 837 C C . SER A 1 106 ? 2.797 -3.083 -1.866 1.00 93.69 106 SER A C 1
ATOM 839 O O . SER A 1 106 ? 3.441 -2.123 -2.279 1.00 93.69 106 SER A O 1
ATOM 841 N N . SER A 1 107 ? 3.045 -3.641 -0.673 1.00 93.50 107 SER A N 1
ATOM 842 C CA . SER A 1 107 ? 4.068 -3.111 0.240 1.00 93.50 107 SER A CA 1
ATOM 843 C C . SER A 1 107 ? 5.487 -3.300 -0.289 1.00 93.50 107 SER A C 1
ATOM 845 O O . SER A 1 107 ? 6.307 -2.393 -0.169 1.00 93.50 107 SER A O 1
ATOM 847 N N . TYR A 1 108 ? 5.772 -4.440 -0.927 1.00 94.44 108 TYR A N 1
ATOM 848 C CA . TYR A 1 108 ? 7.049 -4.656 -1.600 1.00 94.44 108 TYR A CA 1
ATOM 849 C C . TYR A 1 108 ? 7.250 -3.643 -2.730 1.00 94.44 108 TYR A C 1
ATOM 851 O O . TYR A 1 108 ? 8.307 -3.023 -2.818 1.00 94.44 108 TYR A O 1
ATOM 859 N N . SER A 1 109 ? 6.231 -3.431 -3.570 1.00 95.56 109 SER A N 1
ATOM 860 C CA . SER A 1 109 ? 6.307 -2.466 -4.670 1.00 95.56 109 SER A CA 1
ATOM 861 C C . SER A 1 109 ? 6.516 -1.032 -4.174 1.00 95.56 109 SER A C 1
ATOM 863 O O . SER A 1 109 ? 7.337 -0.303 -4.730 1.00 95.56 109 SER A O 1
ATOM 865 N N . ALA A 1 110 ? 5.861 -0.651 -3.077 1.00 92.94 110 ALA A N 1
ATOM 866 C CA . ALA A 1 110 ? 6.057 0.648 -2.447 1.00 92.94 110 ALA A CA 1
ATOM 867 C C . ALA A 1 110 ? 7.466 0.836 -1.874 1.00 92.94 110 ALA A C 1
ATOM 869 O O . ALA A 1 110 ? 8.087 1.874 -2.094 1.00 92.94 110 ALA A O 1
ATOM 870 N N . GLY A 1 111 ? 8.021 -0.185 -1.213 1.00 89.12 111 GLY A N 1
ATOM 871 C CA . GLY A 1 111 ? 9.422 -0.155 -0.793 1.00 89.12 111 GLY A CA 1
ATOM 872 C C . GLY A 1 111 ? 10.370 -0.044 -1.992 1.00 89.12 111 GLY A C 1
ATOM 873 O O . GLY A 1 111 ? 11.328 0.727 -1.978 1.00 89.12 111 GLY A O 1
ATOM 874 N N . ARG A 1 112 ? 10.085 -0.774 -3.080 1.00 93.94 112 ARG A N 1
ATOM 875 C CA . ARG A 1 112 ? 10.883 -0.723 -4.315 1.00 93.94 112 ARG A CA 1
ATOM 876 C C . ARG A 1 112 ? 10.829 0.640 -4.987 1.00 93.94 112 ARG A C 1
ATOM 878 O O . ARG A 1 112 ? 11.836 1.045 -5.561 1.00 93.94 112 ARG A O 1
ATOM 885 N N . LEU A 1 113 ? 9.714 1.358 -4.880 1.00 94.00 113 LEU A N 1
ATOM 886 C CA . LEU A 1 113 ? 9.568 2.692 -5.453 1.00 94.00 113 LEU A CA 1
ATOM 887 C C . LEU A 1 113 ? 10.600 3.675 -4.882 1.00 94.00 113 LEU A C 1
ATOM 889 O O . LEU A 1 113 ? 11.131 4.492 -5.632 1.00 94.00 113 LEU A O 1
ATOM 893 N N . VAL A 1 114 ? 10.937 3.564 -3.592 1.00 87.44 114 VAL A N 1
ATOM 894 C CA . VAL A 1 114 ? 11.999 4.367 -2.957 1.00 87.44 114 VAL A CA 1
ATOM 895 C C . VAL A 1 114 ? 13.331 4.133 -3.674 1.00 87.44 114 VAL A C 1
ATOM 897 O O . VAL A 1 114 ? 13.922 5.061 -4.221 1.00 87.44 114 VAL A O 1
ATOM 900 N N . GLN A 1 115 ? 13.741 2.871 -3.794 1.00 86.06 115 GLN A N 1
ATOM 901 C CA . GLN A 1 115 ? 15.000 2.496 -4.446 1.00 86.06 115 GLN A CA 1
ATOM 902 C C . GLN A 1 115 ? 15.023 2.856 -5.942 1.00 86.06 115 GLN A C 1
ATOM 904 O O . GLN A 1 115 ? 16.058 3.242 -6.484 1.00 86.06 115 GLN A O 1
ATOM 909 N N . LEU A 1 116 ? 13.881 2.747 -6.626 1.00 92.69 116 LEU A N 1
ATOM 910 C CA . LEU A 1 116 ? 13.738 3.111 -8.036 1.00 92.69 116 LEU A CA 1
ATOM 911 C C . LEU A 1 116 ? 13.858 4.622 -8.262 1.00 92.69 116 LEU A C 1
ATOM 913 O O . LEU A 1 116 ? 14.482 5.039 -9.240 1.00 92.69 116 LEU A O 1
ATOM 917 N N . ARG A 1 117 ? 13.294 5.442 -7.368 1.00 88.50 117 ARG A N 1
ATOM 918 C CA . ARG A 1 117 ? 13.442 6.905 -7.401 1.00 88.50 117 ARG A CA 1
ATOM 919 C C . ARG A 1 117 ? 14.891 7.316 -7.160 1.00 88.50 117 ARG A C 1
ATOM 921 O O . ARG A 1 117 ? 15.387 8.206 -7.844 1.00 88.50 117 ARG A O 1
ATOM 928 N N . ASP A 1 118 ? 15.583 6.650 -6.243 1.00 82.19 118 ASP A N 1
ATOM 929 C CA . ASP A 1 118 ? 17.001 6.898 -5.965 1.00 82.19 118 ASP A CA 1
ATOM 930 C C . ASP A 1 118 ? 17.878 6.555 -7.174 1.00 82.19 118 ASP A C 1
ATOM 932 O O . ASP A 1 118 ? 18.731 7.344 -7.578 1.00 82.19 118 ASP A O 1
ATOM 936 N N . ALA A 1 119 ? 17.617 5.414 -7.812 1.00 88.44 119 ALA A N 1
ATOM 937 C CA . ALA A 1 119 ? 18.287 5.020 -9.045 1.00 88.44 119 ALA A CA 1
ATOM 938 C C . ALA A 1 119 ? 18.023 6.009 -10.196 1.00 88.44 119 ALA A C 1
ATOM 940 O O . ALA A 1 119 ? 18.941 6.335 -10.950 1.00 88.44 119 ALA A O 1
ATOM 941 N N . ALA A 1 120 ? 16.797 6.527 -10.311 1.00 92.44 120 ALA A N 1
ATOM 942 C CA . ALA A 1 120 ? 16.438 7.508 -11.333 1.00 92.44 120 ALA A CA 1
ATOM 943 C C . ALA A 1 120 ? 17.196 8.833 -11.180 1.00 92.44 120 ALA A C 1
ATOM 945 O O . ALA A 1 120 ? 17.630 9.408 -12.176 1.00 92.44 120 ALA A O 1
ATOM 946 N N . ARG A 1 121 ? 17.454 9.276 -9.939 1.00 88.38 121 ARG A N 1
ATOM 947 C CA . ARG A 1 121 ? 18.309 10.451 -9.673 1.00 88.38 121 ARG A CA 1
ATOM 948 C C . ARG A 1 121 ? 19.751 10.267 -10.160 1.00 88.38 121 ARG A C 1
ATOM 950 O O . ARG A 1 121 ? 20.428 11.255 -10.414 1.00 88.38 121 ARG A O 1
ATOM 957 N N . ASN A 1 122 ? 20.188 9.022 -10.353 1.00 91.06 122 ASN A N 1
ATOM 958 C CA . ASN A 1 122 ? 21.492 8.667 -10.915 1.00 91.06 122 ASN A CA 1
ATOM 959 C C . ASN A 1 122 ? 21.434 8.359 -12.427 1.00 91.06 122 ASN A C 1
ATOM 961 O O . ASN A 1 122 ? 22.302 7.663 -12.950 1.00 91.06 122 ASN A O 1
ATOM 965 N N . GLY A 1 123 ? 20.403 8.837 -13.133 1.00 91.88 123 GLY A N 1
ATOM 966 C CA . GLY A 1 123 ? 20.281 8.708 -14.589 1.00 91.88 123 GLY A CA 1
ATOM 967 C C . GLY A 1 123 ? 19.769 7.351 -15.080 1.00 91.88 123 GLY A C 1
ATOM 968 O O . GLY A 1 123 ? 19.840 7.070 -16.277 1.00 91.88 123 GLY A O 1
ATOM 969 N N . MET A 1 124 ? 19.257 6.491 -14.192 1.00 96.50 124 MET A N 1
ATOM 970 C CA . MET A 1 124 ? 18.600 5.251 -14.612 1.00 96.50 124 MET A CA 1
ATOM 971 C C . MET A 1 124 ? 17.168 5.508 -15.090 1.00 96.50 124 MET A C 1
ATOM 973 O O . MET A 1 124 ? 16.450 6.344 -14.548 1.00 96.50 124 MET A O 1
ATOM 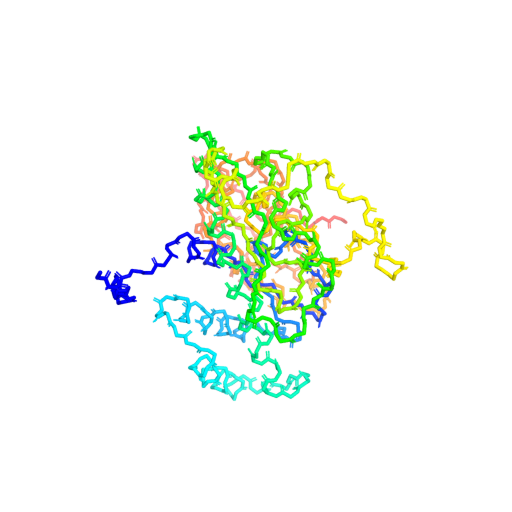977 N N . VAL A 1 125 ? 16.727 4.724 -16.071 1.00 96.56 125 VAL A N 1
ATOM 978 C CA . VAL A 1 125 ? 15.343 4.703 -16.559 1.00 96.56 125 VAL A CA 1
ATOM 979 C C . VAL A 1 125 ? 14.602 3.501 -15.991 1.00 96.56 125 VAL A C 1
ATOM 981 O O . VAL A 1 125 ? 15.211 2.510 -15.578 1.00 96.56 125 VAL A O 1
ATOM 984 N N . TRP A 1 126 ? 13.280 3.575 -15.942 1.00 97.75 126 TRP A N 1
ATOM 985 C CA . TRP A 1 126 ? 12.441 2.503 -15.423 1.00 97.75 126 TRP A CA 1
ATOM 986 C C . TRP A 1 126 ? 11.969 1.603 -16.554 1.00 97.75 126 TRP A C 1
ATOM 988 O O . TRP A 1 126 ? 11.583 2.085 -17.611 1.00 97.75 126 TRP A O 1
ATOM 998 N N . MET A 1 127 ? 11.985 0.294 -16.323 1.00 98.19 127 MET A N 1
ATOM 999 C CA . MET A 1 127 ? 11.520 -0.723 -17.262 1.00 98.19 127 MET A CA 1
ATOM 1000 C C . MET A 1 127 ? 10.441 -1.578 -16.605 1.00 98.19 127 MET A C 1
ATOM 1002 O O . MET A 1 127 ? 10.689 -2.196 -15.565 1.00 98.19 127 MET A O 1
ATOM 1006 N N . TYR A 1 128 ? 9.272 -1.655 -17.239 1.00 98.25 128 TYR A N 1
ATOM 1007 C CA . TYR A 1 128 ? 8.190 -2.549 -16.842 1.00 98.25 128 TYR A CA 1
ATOM 1008 C C . TYR A 1 128 ? 8.583 -3.994 -17.144 1.00 98.25 128 TYR A C 1
ATOM 1010 O O . TYR A 1 128 ? 9.079 -4.311 -18.227 1.00 98.25 128 TYR A O 1
ATOM 1018 N N . ARG A 1 129 ? 8.354 -4.895 -16.192 1.00 97.69 129 ARG A N 1
ATOM 1019 C CA . ARG A 1 129 ? 8.669 -6.317 -16.309 1.00 97.69 129 ARG A CA 1
ATOM 1020 C C . ARG A 1 129 ? 7.437 -7.152 -16.018 1.00 97.69 129 ARG A C 1
ATOM 1022 O O . ARG A 1 129 ? 6.914 -7.145 -14.904 1.00 97.69 129 ARG A O 1
ATOM 1029 N N . HIS A 1 130 ? 7.027 -7.931 -17.012 1.00 96.56 130 HIS A N 1
ATOM 1030 C CA . HIS A 1 130 ? 6.096 -9.026 -16.796 1.00 96.56 130 HIS A CA 1
ATOM 1031 C C . HIS A 1 130 ? 6.812 -10.186 -16.088 1.00 96.56 130 HIS A C 1
ATOM 1033 O O . HIS A 1 130 ? 7.966 -10.487 -16.398 1.00 96.56 130 HIS A O 1
ATOM 1039 N N . SER A 1 131 ? 6.145 -10.826 -15.125 1.00 93.31 131 SER A N 1
ATOM 1040 C CA . SER A 1 131 ? 6.682 -12.010 -14.451 1.00 93.31 131 SER A CA 1
ATOM 1041 C C . SER A 1 131 ? 6.175 -13.280 -15.118 1.00 93.31 131 SER A C 1
ATOM 1043 O O . SER A 1 131 ? 4.988 -13.587 -15.036 1.00 93.31 131 SER A O 1
ATOM 1045 N N . ASP A 1 132 ? 7.099 -14.089 -15.633 1.00 89.44 132 ASP A N 1
ATOM 1046 C CA . ASP A 1 132 ? 6.796 -15.397 -16.234 1.00 89.44 132 ASP A CA 1
ATOM 1047 C C . ASP A 1 132 ? 6.240 -16.418 -15.216 1.00 89.44 132 ASP A C 1
ATOM 1049 O O . ASP A 1 132 ? 5.792 -17.502 -15.573 1.00 89.44 132 ASP A O 1
ATOM 1053 N N . SER A 1 133 ? 6.226 -16.077 -13.920 1.00 87.62 133 SER A N 1
ATOM 1054 C CA . SER A 1 133 ? 5.629 -16.902 -12.860 1.00 87.62 133 SER A CA 1
ATOM 1055 C C . SER A 1 133 ? 4.099 -16.776 -12.752 1.00 87.62 133 SER A C 1
ATOM 1057 O O . SER A 1 133 ? 3.485 -17.345 -11.835 1.00 87.62 133 SER A O 1
ATOM 1059 N N . VAL A 1 134 ? 3.466 -15.971 -13.609 1.00 86.56 134 VAL A N 1
ATOM 1060 C CA . VAL A 1 134 ? 2.008 -15.823 -13.679 1.00 86.56 134 VAL A CA 1
ATOM 1061 C C . VAL A 1 134 ? 1.446 -16.893 -14.618 1.00 86.56 134 VAL A C 1
ATOM 1063 O O . VAL A 1 134 ? 1.660 -16.837 -15.818 1.00 86.56 134 VAL A O 1
ATOM 1066 N N . LEU A 1 135 ? 0.695 -17.858 -14.071 1.00 84.75 135 LEU A N 1
ATOM 1067 C CA . LEU A 1 135 ? 0.125 -18.976 -14.849 1.00 84.75 135 LEU A CA 1
ATOM 1068 C C . LEU A 1 135 ? -0.891 -18.532 -15.913 1.00 84.75 135 LEU A C 1
ATOM 1070 O O . LEU A 1 135 ? -0.988 -19.149 -16.967 1.00 84.75 135 LEU A O 1
ATOM 1074 N N . HIS A 1 136 ? -1.651 -17.475 -15.625 1.00 89.50 136 HIS A N 1
ATOM 1075 C CA . HIS A 1 136 ? -2.652 -16.903 -16.527 1.00 89.50 136 HIS A CA 1
ATOM 1076 C C . HIS A 1 136 ? -2.359 -15.411 -16.695 1.00 89.50 136 HIS A C 1
ATOM 1078 O O . HIS A 1 136 ? -2.918 -14.589 -15.961 1.00 89.50 136 HIS A O 1
ATOM 1084 N N . PRO A 1 137 ? -1.395 -15.051 -17.559 1.00 92.31 137 PRO A N 1
ATOM 1085 C CA . PRO A 1 137 ? -0.984 -13.667 -17.710 1.00 92.31 137 PRO A CA 1
ATOM 1086 C C . PRO A 1 137 ? -2.078 -12.854 -18.410 1.00 92.31 137 PRO A C 1
ATOM 1088 O O . PRO A 1 137 ? -2.709 -13.320 -19.357 1.00 92.31 137 PRO A O 1
ATOM 1091 N N . ARG A 1 138 ? -2.298 -11.616 -17.949 1.00 94.44 138 ARG A N 1
ATOM 1092 C CA . ARG A 1 138 ? -3.169 -10.658 -18.645 1.00 94.44 138 ARG A CA 1
ATOM 1093 C C . ARG A 1 138 ? -2.458 -10.230 -19.943 1.00 94.44 138 ARG A C 1
ATOM 1095 O O . ARG A 1 138 ? -1.315 -9.784 -19.836 1.00 94.44 138 ARG A O 1
ATOM 1102 N N . PRO A 1 139 ? -3.079 -10.326 -21.137 1.00 95.44 139 PRO A N 1
ATOM 1103 C CA . PRO A 1 139 ? -2.400 -10.033 -22.404 1.00 95.44 139 PRO A CA 1
ATOM 1104 C C . PRO A 1 139 ? -1.758 -8.643 -22.465 1.00 95.44 139 PRO A C 1
ATOM 1106 O O . PRO A 1 139 ? -0.621 -8.524 -22.912 1.00 95.44 139 PRO A O 1
ATOM 1109 N N . LEU A 1 140 ? -2.432 -7.618 -21.931 1.00 96.56 140 LEU A N 1
ATOM 1110 C CA . LEU A 1 140 ? -1.879 -6.262 -21.859 1.00 96.56 140 LEU A CA 1
ATOM 1111 C C . LEU A 1 140 ? -0.627 -6.182 -20.972 1.00 96.56 140 LEU A C 1
ATOM 1113 O O . LEU A 1 140 ? 0.351 -5.538 -21.316 1.00 96.56 140 LEU A O 1
ATOM 1117 N N . HIS A 1 141 ? -0.562 -6.936 -19.872 1.00 96.62 141 HIS A N 1
ATOM 1118 C CA . HIS A 1 141 ? 0.642 -6.940 -19.025 1.00 96.62 141 HIS A CA 1
ATOM 1119 C C . HIS A 1 141 ? 1.834 -7.584 -19.741 1.00 96.62 141 HIS A C 1
ATOM 1121 O O . HIS A 1 141 ? 2.980 -7.217 -19.486 1.00 96.62 141 HIS A O 1
ATOM 1127 N N . VAL A 1 142 ? 1.572 -8.544 -20.633 1.00 96.06 142 VAL A N 1
ATOM 1128 C CA . VAL A 1 142 ? 2.594 -9.135 -21.507 1.00 96.06 142 VAL A CA 1
ATOM 1129 C C . VAL A 1 142 ? 3.025 -8.126 -22.570 1.00 96.06 142 VAL A C 1
ATOM 1131 O O . VAL A 1 142 ? 4.226 -7.974 -22.797 1.00 96.06 142 VAL A O 1
ATOM 1134 N N . SER A 1 143 ? 2.079 -7.406 -23.184 1.00 95.69 143 SER A N 1
ATOM 1135 C CA . SER A 1 143 ? 2.388 -6.377 -24.183 1.00 95.69 143 SER A CA 1
ATOM 1136 C C . SER A 1 143 ? 3.122 -5.175 -23.584 1.00 95.69 143 SER A C 1
ATOM 1138 O O . SER A 1 143 ? 3.886 -4.536 -24.298 1.00 95.69 143 SER A O 1
ATOM 1140 N N . TRP A 1 144 ? 2.981 -4.893 -22.287 1.00 97.38 144 TRP A N 1
ATOM 1141 C CA . TRP A 1 144 ? 3.742 -3.844 -21.598 1.00 97.38 144 TRP A CA 1
ATOM 1142 C C . TRP A 1 144 ? 5.162 -4.256 -21.205 1.00 97.38 144 TRP A C 1
ATOM 1144 O O . TRP A 1 144 ? 5.963 -3.416 -20.787 1.00 97.38 144 TRP A O 1
ATOM 1154 N N . ASN A 1 145 ? 5.516 -5.538 -21.327 1.00 97.00 145 ASN A N 1
ATOM 1155 C CA . ASN A 1 145 ? 6.844 -6.003 -20.958 1.00 97.00 145 ASN A CA 1
ATOM 1156 C C . ASN A 1 145 ? 7.928 -5.232 -21.730 1.00 97.00 145 ASN A C 1
ATOM 1158 O O . ASN A 1 145 ? 7.873 -5.099 -22.953 1.00 97.00 145 ASN A O 1
ATOM 1162 N N . ARG A 1 146 ? 8.942 -4.768 -20.993 1.00 97.12 146 ARG A N 1
ATOM 1163 C CA . ARG A 1 146 ? 10.086 -3.978 -21.471 1.00 97.12 146 ARG A CA 1
ATOM 1164 C C . ARG A 1 146 ? 9.759 -2.561 -21.945 1.00 97.12 146 ARG A C 1
ATOM 1166 O O . ARG A 1 146 ? 10.687 -1.886 -22.401 1.00 97.12 146 ARG A O 1
ATOM 1173 N N . ILE A 1 147 ? 8.520 -2.074 -21.789 1.00 97.44 147 ILE A N 1
ATOM 1174 C CA . ILE A 1 147 ? 8.247 -0.631 -21.889 1.00 97.44 147 ILE A CA 1
ATOM 1175 C C . ILE A 1 147 ? 9.180 0.079 -20.910 1.00 97.44 147 ILE A C 1
ATOM 1177 O O . ILE A 1 147 ? 9.205 -0.234 -19.718 1.00 97.44 147 ILE A O 1
ATOM 1181 N N . THR A 1 148 ? 10.010 0.967 -21.449 1.00 97.56 148 THR A N 1
ATOM 1182 C CA . THR A 1 148 ? 11.104 1.619 -20.737 1.00 97.56 148 THR A CA 1
ATOM 1183 C C . THR A 1 148 ? 10.993 3.121 -20.902 1.00 97.56 148 THR A C 1
ATOM 1185 O O . THR A 1 148 ? 11.010 3.635 -22.019 1.00 97.56 148 THR A O 1
ATOM 1188 N N . ARG A 1 149 ? 10.855 3.824 -19.781 1.00 96.25 149 ARG A N 1
ATOM 1189 C CA . ARG A 1 149 ? 10.479 5.239 -19.731 1.00 96.25 149 ARG A CA 1
ATOM 1190 C C . ARG A 1 149 ? 11.277 5.962 -18.638 1.00 96.25 149 ARG A C 1
ATOM 1192 O O . ARG A 1 149 ? 11.703 5.313 -17.674 1.00 96.25 149 ARG A O 1
ATOM 1199 N N . PRO A 1 150 ? 11.474 7.287 -18.748 1.00 95.56 150 PRO A N 1
ATOM 1200 C CA . PRO A 1 150 ? 11.906 8.111 -17.620 1.00 95.56 150 PRO A CA 1
ATOM 1201 C C . PRO A 1 150 ? 11.021 7.888 -16.384 1.00 95.56 150 PRO A C 1
ATOM 1203 O O . PRO A 1 150 ? 9.860 7.501 -16.508 1.00 95.56 150 PRO A O 1
ATOM 1206 N N . ALA A 1 151 ? 11.569 8.091 -15.187 1.00 93.81 151 ALA A N 1
ATOM 1207 C CA . ALA A 1 151 ? 10.854 7.832 -13.932 1.00 93.81 151 ALA A CA 1
ATOM 1208 C C . ALA A 1 151 ? 9.684 8.799 -13.667 1.00 93.81 151 ALA A C 1
ATOM 1210 O O . ALA A 1 151 ? 8.783 8.476 -12.898 1.00 93.81 151 ALA A O 1
ATOM 1211 N N . ASP A 1 152 ? 9.713 9.978 -14.283 1.00 91.44 152 ASP A N 1
ATOM 1212 C CA . ASP A 1 152 ? 8.700 11.035 -14.211 1.00 91.44 152 ASP A CA 1
ATOM 1213 C C . ASP A 1 152 ? 7.655 10.957 -15.338 1.00 91.44 152 ASP A C 1
ATOM 1215 O O . ASP A 1 152 ? 6.749 11.788 -15.399 1.00 91.44 152 ASP A O 1
ATOM 1219 N N . ASP A 1 153 ? 7.743 9.946 -16.206 1.00 94.81 153 ASP A N 1
ATOM 1220 C CA . ASP A 1 153 ? 6.765 9.712 -17.264 1.00 94.81 153 ASP A CA 1
ATOM 1221 C C . ASP A 1 153 ? 5.371 9.429 -16.673 1.00 94.81 153 ASP A C 1
ATOM 1223 O O . ASP A 1 153 ? 5.201 8.586 -15.784 1.00 94.81 153 ASP A O 1
ATOM 1227 N N . VAL A 1 154 ? 4.357 10.134 -17.182 1.00 93.31 154 VAL A N 1
ATOM 1228 C CA . VAL A 1 154 ? 2.976 10.069 -16.680 1.00 93.31 154 VAL A CA 1
ATOM 1229 C C . VAL A 1 154 ? 2.367 8.671 -16.780 1.00 93.31 154 VAL A C 1
ATOM 1231 O O . VAL A 1 154 ? 1.477 8.347 -15.995 1.00 93.31 154 VAL A O 1
ATOM 1234 N N . TRP A 1 155 ? 2.870 7.814 -17.676 1.00 95.12 155 TRP A N 1
ATOM 1235 C CA . TRP A 1 155 ? 2.415 6.430 -17.811 1.00 95.12 155 TRP A CA 1
ATOM 1236 C C . TRP A 1 155 ? 2.541 5.649 -16.494 1.00 95.12 155 TRP A C 1
ATOM 1238 O O . TRP A 1 155 ? 1.660 4.855 -16.146 1.00 95.12 155 TRP A O 1
ATOM 1248 N N . TRP A 1 156 ? 3.586 5.928 -15.704 1.00 95.81 156 TRP A N 1
ATOM 1249 C CA . TRP A 1 156 ? 3.810 5.255 -14.426 1.00 95.81 156 TRP A CA 1
ATOM 1250 C C . TRP A 1 156 ? 2.723 5.534 -13.400 1.00 95.81 156 TRP A C 1
ATOM 1252 O O . TRP A 1 156 ? 2.461 4.650 -12.590 1.00 95.81 156 TRP A O 1
ATOM 1262 N N . GLN A 1 157 ? 2.061 6.696 -13.454 1.00 91.50 157 GLN A N 1
ATOM 1263 C CA . GLN A 1 157 ? 1.060 7.095 -12.458 1.00 91.50 157 GLN A CA 1
ATOM 1264 C C . GLN A 1 157 ? -0.052 6.055 -12.301 1.00 91.50 157 GLN A C 1
ATOM 1266 O O . GLN A 1 157 ? -0.554 5.858 -11.197 1.00 91.50 157 GLN A O 1
ATOM 1271 N N . THR A 1 158 ? -0.393 5.356 -13.383 1.00 93.12 158 THR A N 1
ATOM 1272 C CA . THR A 1 158 ? -1.392 4.284 -13.384 1.00 93.12 158 THR A CA 1
ATOM 1273 C C . THR A 1 158 ? -0.783 2.903 -13.619 1.00 93.12 158 THR A C 1
ATOM 1275 O O . THR A 1 158 ? -1.283 1.931 -13.060 1.00 93.12 158 THR A O 1
ATOM 1278 N N . HIS A 1 159 ? 0.308 2.789 -14.386 1.00 96.69 159 HIS A N 1
ATOM 1279 C CA . HIS A 1 159 ? 0.859 1.496 -14.811 1.00 96.69 159 HIS A CA 1
ATOM 1280 C C . HIS A 1 159 ? 1.971 0.945 -13.909 1.00 96.69 159 HIS A C 1
ATOM 1282 O O . HIS A 1 159 ? 2.419 -0.182 -14.130 1.00 96.69 159 HIS A O 1
ATOM 1288 N N . TYR A 1 160 ? 2.408 1.651 -12.864 1.00 97.69 160 TYR A N 1
ATOM 1289 C CA . TYR A 1 160 ? 3.355 1.086 -11.897 1.00 97.69 160 TYR A CA 1
ATOM 1290 C C . TYR A 1 160 ? 2.721 -0.100 -11.132 1.00 97.69 160 TYR A C 1
ATOM 1292 O O . TYR A 1 160 ? 1.713 0.081 -10.452 1.00 97.69 160 TYR A O 1
ATOM 1300 N N . PRO A 1 161 ? 3.267 -1.328 -11.225 1.00 97.06 161 PRO A N 1
ATOM 1301 C CA . PRO A 1 161 ? 2.646 -2.517 -10.646 1.00 97.06 161 PRO A CA 1
ATOM 1302 C C . PRO A 1 161 ? 2.624 -2.543 -9.109 1.00 97.06 161 PRO A C 1
ATOM 1304 O O . PRO A 1 161 ? 3.437 -1.875 -8.466 1.00 97.06 161 PRO A O 1
ATOM 1307 N N . PRO A 1 162 ? 1.816 -3.430 -8.497 1.00 96.44 162 PRO A N 1
ATOM 1308 C CA . PRO A 1 162 ? 0.827 -4.326 -9.116 1.00 96.44 162 PRO A CA 1
ATOM 1309 C C . PRO A 1 162 ? -0.350 -3.588 -9.769 1.00 96.44 162 PRO A C 1
ATOM 1311 O O . PRO A 1 162 ? -0.950 -2.719 -9.157 1.00 96.44 162 PRO A O 1
ATOM 1314 N N . ASN A 1 163 ? -0.742 -4.005 -10.977 1.00 96.06 163 ASN A N 1
ATOM 1315 C CA . ASN A 1 163 ? -1.883 -3.418 -11.704 1.00 96.06 163 ASN A CA 1
ATOM 1316 C C . ASN A 1 163 ? -3.190 -4.209 -11.507 1.00 96.06 163 ASN A C 1
ATOM 1318 O O . ASN A 1 163 ? -4.059 -4.208 -12.375 1.00 96.06 163 ASN A O 1
ATOM 1322 N N . GLY A 1 164 ? -3.290 -4.985 -10.429 1.00 94.50 164 GLY A N 1
ATOM 1323 C CA . GLY A 1 164 ? -4.459 -5.820 -10.185 1.00 94.50 164 GLY A CA 1
ATOM 1324 C C . GLY A 1 164 ? -4.234 -6.966 -9.216 1.00 94.50 164 GLY A C 1
ATOM 1325 O O . GLY A 1 164 ? -3.106 -7.279 -8.812 1.00 94.50 164 GLY A O 1
ATOM 1326 N N . TRP A 1 165 ? -5.322 -7.662 -8.898 1.00 92.19 165 TRP A N 1
ATOM 1327 C CA . TRP A 1 165 ? -5.314 -8.796 -7.985 1.00 92.19 165 TRP A CA 1
ATOM 1328 C C . TRP A 1 165 ? -4.387 -9.895 -8.510 1.00 92.19 165 TRP A C 1
ATOM 1330 O O . TRP A 1 165 ? -4.512 -10.371 -9.643 1.00 92.19 165 TRP A O 1
ATOM 1340 N N . GLY A 1 166 ? -3.413 -10.286 -7.686 1.00 91.19 166 GLY A N 1
ATOM 1341 C CA . GLY A 1 166 ? -2.438 -11.322 -8.030 1.00 91.19 166 GLY A CA 1
ATOM 1342 C C . GLY A 1 166 ? -1.468 -10.951 -9.161 1.00 91.19 166 GLY A C 1
ATOM 1343 O O . GLY A 1 166 ? -0.767 -11.841 -9.647 1.00 91.19 166 GLY A O 1
ATOM 1344 N N . CYS A 1 167 ? -1.413 -9.683 -9.589 1.00 94.62 167 CYS A N 1
ATOM 1345 C CA . CYS A 1 167 ? -0.410 -9.204 -10.536 1.00 94.62 167 CYS A CA 1
ATOM 1346 C C . CYS A 1 167 ? 0.990 -9.323 -9.916 1.00 94.62 167 CYS A C 1
ATOM 1348 O O . CYS A 1 167 ? 1.235 -8.824 -8.822 1.00 94.62 167 CYS A O 1
ATOM 1350 N N . LYS A 1 168 ? 1.908 -9.992 -10.619 1.00 95.06 168 LYS A N 1
ATOM 1351 C CA . LYS A 1 168 ? 3.309 -10.166 -10.196 1.00 95.06 168 LYS A CA 1
ATOM 1352 C C . LYS A 1 168 ? 4.292 -9.376 -11.063 1.00 95.06 168 LYS A C 1
ATOM 1354 O O . LYS A 1 168 ? 5.492 -9.636 -11.008 1.00 95.06 168 LYS A O 1
ATOM 1359 N N . CYS A 1 169 ? 3.793 -8.480 -11.913 1.00 97.56 169 CYS A N 1
ATOM 1360 C CA . CYS A 1 169 ? 4.644 -7.573 -12.672 1.00 97.56 169 CYS A CA 1
ATOM 1361 C C . CYS A 1 169 ? 5.394 -6.639 -11.715 1.00 97.56 169 CYS A C 1
ATOM 1363 O O . CYS A 1 169 ? 4.970 -6.426 -10.579 1.00 97.56 169 CYS A O 1
ATOM 1365 N N . TYR A 1 170 ? 6.520 -6.101 -12.164 1.00 97.50 170 TYR A N 1
ATOM 1366 C CA . TYR A 1 170 ? 7.379 -5.233 -11.362 1.00 97.50 170 TYR A CA 1
ATOM 1367 C C . TYR A 1 170 ? 8.134 -4.248 -12.254 1.00 97.50 170 TYR A C 1
ATOM 1369 O O . TYR A 1 170 ? 8.126 -4.374 -13.476 1.00 97.50 170 TYR A O 1
ATOM 1377 N N . VAL A 1 171 ? 8.804 -3.270 -11.644 1.00 98.12 171 VAL A N 1
ATOM 1378 C CA . VAL A 1 171 ? 9.659 -2.310 -12.353 1.00 98.12 171 VAL A CA 1
ATOM 1379 C C . VAL A 1 171 ? 11.109 -2.487 -11.928 1.00 98.12 171 VAL A C 1
ATOM 1381 O O . VAL A 1 171 ? 11.423 -2.686 -10.752 1.00 98.12 171 VAL A O 1
ATOM 1384 N N . THR A 1 172 ? 12.010 -2.402 -12.901 1.00 97.19 172 THR A N 1
ATOM 1385 C CA . THR A 1 172 ? 13.457 -2.365 -12.673 1.00 97.19 172 THR A CA 1
ATOM 1386 C C . THR A 1 172 ? 14.034 -1.053 -13.166 1.00 97.19 172 THR A C 1
ATOM 1388 O O . THR A 1 172 ? 13.699 -0.625 -14.266 1.00 97.19 172 THR A O 1
ATOM 1391 N N . ALA A 1 173 ? 14.949 -0.463 -12.400 1.00 96.62 173 ALA A N 1
ATOM 1392 C CA . ALA A 1 173 ? 15.797 0.610 -12.896 1.00 96.62 173 ALA A CA 1
ATOM 1393 C C . ALA A 1 173 ? 16.946 0.008 -13.716 1.00 96.62 173 ALA A C 1
ATOM 1395 O O . ALA A 1 173 ? 17.584 -0.960 -13.291 1.00 96.62 173 ALA A O 1
ATOM 1396 N N . VAL A 1 174 ? 17.191 0.560 -14.899 1.00 96.81 174 VAL A N 1
ATOM 1397 C CA . VAL A 1 174 ? 18.260 0.143 -15.809 1.00 96.81 174 VAL A CA 1
ATOM 1398 C C . VAL A 1 174 ? 18.994 1.376 -16.325 1.00 96.81 174 VAL A C 1
ATOM 1400 O O . VAL A 1 174 ? 18.384 2.422 -16.536 1.00 96.81 174 VAL A O 1
ATOM 1403 N N . SER A 1 175 ? 20.307 1.269 -16.539 1.00 95.25 175 SER A N 1
ATOM 1404 C CA . SER A 1 175 ? 21.024 2.315 -17.274 1.00 95.25 175 SER A CA 1
ATOM 1405 C C . SER A 1 175 ? 20.557 2.336 -18.738 1.00 95.25 175 SER A C 1
ATOM 1407 O O . SER A 1 175 ? 20.123 1.290 -19.240 1.00 95.25 175 SER A O 1
ATOM 1409 N N . PRO A 1 176 ? 20.661 3.470 -19.449 1.00 88.88 176 PRO A N 1
ATOM 1410 C CA . PRO A 1 176 ? 20.320 3.541 -20.870 1.00 88.88 176 PRO A CA 1
ATOM 1411 C C . PRO A 1 176 ? 21.038 2.481 -21.725 1.00 88.88 176 PRO A C 1
ATOM 1413 O O . PRO A 1 176 ? 20.425 1.850 -22.587 1.00 88.88 176 PRO A O 1
ATOM 1416 N N . GLU A 1 177 ? 22.311 2.193 -21.440 1.00 90.56 177 GLU A N 1
ATOM 1417 C CA . GLU A 1 177 ? 23.079 1.170 -22.162 1.00 90.56 177 GLU A CA 1
ATOM 1418 C C . GLU A 1 177 ? 22.541 -0.235 -21.883 1.00 90.56 177 GLU A C 1
ATOM 1420 O O . GLU A 1 177 ? 22.437 -1.068 -22.787 1.00 90.56 177 GLU A O 1
ATOM 1425 N N . ARG A 1 178 ? 22.191 -0.519 -20.622 1.00 93.06 178 ARG A N 1
ATOM 1426 C CA . ARG A 1 178 ? 21.607 -1.805 -20.235 1.00 93.06 178 ARG A CA 1
ATOM 1427 C C . ARG A 1 178 ? 20.212 -1.978 -20.827 1.00 93.06 178 ARG A C 1
ATOM 1429 O O . ARG A 1 178 ? 19.889 -3.085 -21.247 1.00 93.06 178 ARG A O 1
ATOM 1436 N N . ALA A 1 179 ? 19.419 -0.911 -20.889 1.00 91.75 179 ALA A N 1
ATOM 1437 C CA . ALA A 1 179 ? 18.108 -0.911 -21.524 1.00 91.75 179 ALA A CA 1
ATOM 1438 C C . ALA A 1 179 ? 18.213 -1.375 -22.987 1.00 91.75 179 ALA A C 1
ATOM 1440 O O . ALA A 1 179 ? 17.516 -2.309 -23.380 1.00 91.75 179 ALA A O 1
ATOM 1441 N N . GLY A 1 180 ? 19.163 -0.823 -23.751 1.00 88.88 180 GLY A N 1
ATOM 1442 C CA . GLY A 1 180 ? 19.411 -1.236 -25.137 1.00 88.88 180 GLY A CA 1
ATOM 1443 C C . GLY A 1 180 ? 19.753 -2.725 -25.291 1.00 88.88 180 GLY A C 1
ATOM 1444 O O . GLY A 1 180 ? 19.307 -3.363 -26.236 1.00 88.88 180 GLY A O 1
ATOM 1445 N N . ARG A 1 181 ? 20.472 -3.320 -24.328 1.00 92.94 181 ARG A N 1
ATOM 1446 C CA . ARG A 1 181 ? 20.801 -4.764 -24.322 1.00 92.94 181 ARG A CA 1
ATOM 1447 C C . ARG A 1 181 ? 19.644 -5.670 -23.899 1.00 92.94 181 ARG A C 1
ATOM 1449 O O . ARG A 1 181 ? 19.764 -6.888 -23.982 1.00 92.94 181 ARG A O 1
ATOM 1456 N N . MET A 1 182 ? 18.575 -5.095 -23.362 1.00 92.31 182 MET A N 1
ATOM 1457 C CA . MET A 1 182 ? 17.413 -5.815 -22.847 1.00 92.31 182 MET A CA 1
ATOM 1458 C C . MET A 1 182 ? 16.204 -5.680 -23.780 1.00 92.31 182 MET A C 1
ATOM 1460 O O . MET A 1 182 ? 15.082 -5.918 -23.338 1.00 92.31 182 MET A O 1
ATOM 1464 N N . ASP A 1 183 ? 16.428 -5.292 -25.040 1.00 93.12 183 ASP A N 1
ATOM 1465 C CA . ASP A 1 183 ? 15.407 -4.937 -26.033 1.00 93.12 183 ASP A CA 1
ATOM 1466 C C . ASP A 1 183 ? 14.358 -3.980 -25.443 1.00 93.12 183 ASP A C 1
ATOM 1468 O O . ASP A 1 183 ? 13.149 -4.230 -25.486 1.00 93.12 183 ASP A O 1
ATOM 1472 N N . ALA A 1 184 ? 14.839 -2.919 -24.788 1.00 93.94 184 ALA A N 1
ATOM 1473 C CA . ALA A 1 184 ? 13.979 -1.889 -24.233 1.00 93.94 184 ALA A CA 1
ATOM 1474 C C . ALA A 1 184 ? 13.097 -1.270 -25.317 1.00 93.94 184 ALA A C 1
ATOM 1476 O O . ALA A 1 184 ? 13.566 -0.888 -26.389 1.00 93.94 184 ALA A O 1
ATOM 1477 N N . ARG A 1 185 ? 11.819 -1.119 -24.986 1.00 95.25 185 ARG A N 1
ATOM 1478 C CA . ARG A 1 185 ? 10.835 -0.433 -25.815 1.00 95.25 185 ARG A CA 1
ATOM 1479 C C . ARG A 1 185 ? 10.661 0.988 -25.305 1.00 95.25 185 ARG A C 1
ATOM 1481 O O . ARG A 1 185 ? 10.072 1.197 -24.246 1.00 95.25 185 ARG A O 1
ATOM 1488 N N . THR A 1 186 ? 11.260 1.940 -26.012 1.00 91.06 186 THR A N 1
ATOM 1489 C CA . THR A 1 186 ? 11.296 3.368 -25.653 1.00 91.06 186 THR A CA 1
ATOM 1490 C C . THR A 1 186 ? 10.401 4.228 -26.551 1.00 91.06 186 THR A C 1
ATOM 1492 O O . THR A 1 186 ? 10.340 5.443 -26.373 1.00 91.06 186 THR A O 1
ATOM 1495 N N . ASP A 1 187 ? 9.652 3.621 -27.466 1.00 88.69 187 ASP A N 1
ATOM 1496 C CA . ASP A 1 187 ? 8.551 4.225 -28.220 1.00 88.69 187 ASP A CA 1
ATOM 1497 C C . ASP A 1 187 ? 7.384 4.618 -27.303 1.00 88.69 187 ASP A C 1
ATOM 1499 O O . ASP A 1 187 ? 7.256 4.083 -26.202 1.00 88.69 187 ASP A O 1
ATOM 1503 N N . THR A 1 188 ? 6.550 5.576 -27.719 1.00 85.00 188 THR A N 1
ATOM 1504 C CA . THR A 1 188 ? 5.343 5.960 -26.967 1.00 85.00 188 THR A CA 1
ATOM 1505 C C . THR A 1 188 ? 4.524 4.707 -26.633 1.00 85.00 188 THR A C 1
ATOM 1507 O O . THR A 1 188 ? 4.250 3.926 -27.549 1.00 85.00 188 THR A O 1
ATOM 1510 N N . PRO A 1 189 ? 4.150 4.477 -25.357 1.00 84.06 189 PRO A N 1
ATOM 1511 C CA . PRO A 1 189 ? 3.318 3.338 -24.992 1.00 84.06 189 PRO A CA 1
ATOM 1512 C C . PRO A 1 189 ? 2.023 3.298 -25.814 1.00 84.06 189 PRO A C 1
ATOM 1514 O O . PRO A 1 189 ? 1.513 4.359 -26.184 1.00 84.06 189 PRO A O 1
ATOM 1517 N N . PRO A 1 190 ? 1.478 2.101 -26.091 1.00 84.06 190 PRO A N 1
ATOM 1518 C CA . PRO A 1 190 ? 0.169 1.981 -26.716 1.00 84.06 190 PRO A CA 1
ATOM 1519 C C . PRO A 1 190 ? -0.894 2.741 -25.915 1.00 84.06 190 PRO A C 1
ATOM 1521 O O . PRO A 1 190 ? -0.889 2.703 -24.684 1.00 84.06 190 PRO A O 1
ATOM 1524 N N . ASP A 1 191 ? -1.810 3.408 -26.614 1.00 90.12 191 ASP A N 1
ATOM 1525 C CA . ASP A 1 191 ? -3.069 3.840 -26.012 1.00 90.12 191 ASP A CA 1
ATOM 1526 C C . ASP A 1 191 ? -4.022 2.641 -26.007 1.00 90.12 191 ASP A C 1
ATOM 1528 O O . ASP A 1 191 ? -4.637 2.307 -27.022 1.00 90.12 191 ASP A O 1
ATOM 1532 N N . ASP A 1 192 ? -4.077 1.947 -24.872 1.00 93.81 192 ASP A N 1
ATOM 1533 C CA . ASP A 1 192 ? -4.925 0.767 -24.684 1.00 93.81 192 ASP A CA 1
ATOM 1534 C C . ASP A 1 192 ? -6.403 1.136 -24.423 1.00 93.81 192 ASP A C 1
ATOM 1536 O O . ASP A 1 192 ? -7.260 0.252 -24.348 1.00 93.81 192 ASP A O 1
ATOM 1540 N N . GLY A 1 193 ? -6.723 2.432 -24.310 1.00 93.81 193 GLY A N 1
ATOM 1541 C CA . GLY A 1 193 ? -8.063 2.934 -24.029 1.00 93.81 193 GLY A CA 1
ATOM 1542 C C . GLY A 1 193 ? -8.527 2.706 -22.586 1.00 93.81 193 GLY A C 1
ATOM 1543 O O . GLY A 1 193 ? -7.741 2.473 -21.663 1.00 93.81 193 GLY A O 1
ATOM 1544 N N . LEU A 1 194 ? -9.843 2.804 -22.383 1.00 94.88 194 LEU A N 1
ATOM 1545 C CA . LEU A 1 194 ? -10.489 2.615 -21.084 1.00 94.88 194 LEU A CA 1
ATOM 1546 C C . LEU A 1 194 ? -11.213 1.269 -21.023 1.00 94.88 194 LEU A C 1
ATOM 1548 O O . LEU A 1 194 ? -11.817 0.822 -21.999 1.00 94.88 194 LEU A O 1
ATOM 1552 N N . ASP A 1 195 ? -11.202 0.648 -19.849 1.00 93.62 195 ASP A N 1
ATOM 1553 C CA . ASP A 1 195 ? -12.044 -0.499 -19.552 1.00 93.62 195 ASP A CA 1
ATOM 1554 C C . ASP A 1 195 ? -13.523 -0.057 -19.504 1.00 93.62 195 ASP A C 1
ATOM 1556 O O . ASP A 1 195 ? -13.874 0.848 -18.740 1.00 93.62 195 ASP A O 1
ATOM 1560 N N . PRO A 1 196 ? -14.421 -0.686 -20.283 1.00 91.12 196 PRO A N 1
ATOM 1561 C CA . PRO A 1 196 ? -15.808 -0.238 -20.406 1.00 91.12 196 PRO A CA 1
ATOM 1562 C C . PRO A 1 196 ? -16.646 -0.470 -19.141 1.00 91.12 196 PRO A C 1
ATOM 1564 O O . PRO A 1 196 ? -17.723 0.106 -19.014 1.00 91.12 196 PRO A O 1
ATOM 1567 N N . THR A 1 197 ? -16.187 -1.323 -18.222 1.00 90.06 197 THR A N 1
ATOM 1568 C CA . THR A 1 197 ? -16.908 -1.652 -16.986 1.00 90.06 197 THR A CA 1
ATOM 1569 C C . THR A 1 197 ? -16.538 -0.691 -15.867 1.00 90.06 197 THR A C 1
ATOM 1571 O O . THR A 1 197 ? -17.395 -0.252 -15.106 1.00 90.06 197 THR A O 1
ATOM 1574 N N . THR A 1 198 ? -15.249 -0.386 -15.749 1.00 88.81 198 THR A N 1
ATOM 1575 C CA . THR A 1 198 ? -14.692 0.374 -14.624 1.00 88.81 198 THR A CA 1
ATOM 1576 C C . THR A 1 198 ? -14.439 1.839 -14.971 1.00 88.81 198 THR A C 1
ATOM 1578 O O . THR A 1 198 ? -14.307 2.663 -14.071 1.00 88.81 198 THR A O 1
ATOM 1581 N N . GLY A 1 199 ? -14.335 2.171 -16.262 1.00 91.00 199 GLY A N 1
ATOM 1582 C CA . GLY A 1 199 ? -13.918 3.488 -16.748 1.00 91.00 199 GLY A CA 1
ATOM 1583 C C . GLY A 1 199 ? -12.438 3.813 -16.505 1.00 91.00 199 GLY A C 1
ATOM 1584 O O . GLY A 1 199 ? -11.994 4.896 -16.877 1.00 91.00 199 GLY A O 1
ATOM 1585 N N . GLY A 1 200 ? -11.672 2.908 -15.881 1.00 91.75 200 GLY A N 1
ATOM 1586 C CA . GLY A 1 200 ? -10.232 3.053 -15.659 1.00 91.75 200 GLY A CA 1
ATOM 1587 C C . GLY A 1 200 ? -9.395 2.634 -16.876 1.00 91.75 200 GLY A C 1
ATOM 1588 O O . GLY A 1 200 ? -9.952 2.161 -17.865 1.00 91.75 200 GLY A O 1
ATOM 1589 N N . PRO A 1 201 ? -8.057 2.780 -16.829 1.00 95.31 201 PRO A N 1
ATOM 1590 C CA . PRO A 1 201 ? -7.179 2.346 -17.916 1.00 95.31 201 PRO A CA 1
ATOM 1591 C C . PRO A 1 201 ? -7.342 0.852 -18.221 1.00 95.31 201 PRO A C 1
ATOM 1593 O O . PRO A 1 201 ? -7.358 0.023 -17.305 1.00 95.31 201 PRO A O 1
ATOM 1596 N N . ALA A 1 202 ? -7.440 0.500 -19.502 1.00 96.31 202 ALA A N 1
ATOM 1597 C CA . ALA A 1 202 ? -7.604 -0.886 -19.916 1.00 96.31 202 ALA A CA 1
ATOM 1598 C C . ALA A 1 202 ? -6.449 -1.770 -19.412 1.00 96.31 202 ALA A C 1
ATOM 1600 O O . ALA A 1 202 ? -5.278 -1.396 -19.424 1.00 96.31 202 ALA A O 1
ATOM 1601 N N . GLY A 1 203 ? -6.785 -2.977 -18.949 1.00 94.62 203 GLY A N 1
ATOM 1602 C CA . GLY A 1 203 ? -5.803 -3.924 -18.413 1.00 94.62 203 GLY A CA 1
ATOM 1603 C C . GLY A 1 203 ? -5.382 -3.671 -16.966 1.00 94.62 203 GLY A C 1
ATOM 1604 O O . GLY A 1 203 ? -4.592 -4.458 -16.438 1.00 94.62 203 GLY A O 1
ATOM 1605 N N . ILE A 1 204 ? -5.908 -2.637 -16.309 1.00 96.25 204 ILE A N 1
ATOM 1606 C CA . ILE A 1 204 ? -5.701 -2.372 -14.884 1.00 96.25 204 ILE A CA 1
ATOM 1607 C C . ILE A 1 204 ? -7.001 -2.667 -14.140 1.00 96.25 204 ILE A C 1
ATOM 1609 O O . ILE A 1 204 ? -8.054 -2.142 -14.491 1.00 96.25 204 ILE A O 1
ATOM 1613 N N . ASP A 1 205 ? -6.940 -3.523 -13.118 1.00 94.69 205 ASP A N 1
ATOM 1614 C CA . ASP A 1 205 ? -8.134 -3.849 -12.333 1.00 94.69 205 ASP A CA 1
ATOM 1615 C C . ASP A 1 205 ? -8.644 -2.580 -11.590 1.00 94.69 205 ASP A C 1
ATOM 1617 O O . ASP A 1 205 ? -7.858 -1.725 -11.171 1.00 94.69 205 ASP A O 1
ATOM 1621 N N . GLU A 1 206 ? -9.961 -2.467 -11.376 1.00 92.44 206 GLU A N 1
ATOM 1622 C CA . GLU A 1 206 ? -10.595 -1.350 -10.647 1.00 92.44 206 GLU A CA 1
ATOM 1623 C C . GLU A 1 206 ? -9.902 -1.082 -9.295 1.00 92.44 206 GLU A C 1
ATOM 1625 O O . GLU A 1 206 ? -9.652 -2.007 -8.520 1.00 92.44 206 GLU A O 1
ATOM 1630 N N . GLY A 1 207 ? -9.573 0.183 -9.013 1.00 88.62 207 GLY A N 1
ATOM 1631 C CA . GLY A 1 207 ? -8.878 0.591 -7.786 1.00 88.62 207 GLY A CA 1
ATOM 1632 C C . GLY A 1 207 ? -7.353 0.405 -7.788 1.00 88.62 207 GLY A C 1
ATOM 1633 O O . GLY A 1 207 ? -6.702 0.855 -6.846 1.00 88.62 207 GLY A O 1
ATOM 1634 N N . TRP A 1 208 ? -6.761 -0.199 -8.830 1.00 93.75 208 TRP A N 1
ATOM 1635 C CA . TRP A 1 208 ? -5.310 -0.449 -8.930 1.00 93.75 208 TRP A CA 1
ATOM 1636 C C . TRP A 1 208 ? -4.552 0.537 -9.824 1.00 93.75 208 TRP A C 1
ATOM 1638 O O . TRP A 1 208 ? -3.336 0.430 -9.952 1.00 93.75 208 TRP A O 1
ATOM 1648 N N . ALA A 1 209 ? -5.239 1.510 -10.427 1.00 92.69 209 ALA A N 1
ATOM 1649 C CA . ALA A 1 209 ? -4.612 2.559 -11.232 1.00 92.69 209 ALA A CA 1
ATOM 1650 C C . ALA A 1 209 ? -3.970 3.622 -10.325 1.00 92.69 209 ALA A C 1
ATOM 1652 O O . ALA A 1 209 ? -4.522 4.703 -10.131 1.00 92.69 209 ALA A O 1
ATOM 1653 N N . TYR A 1 210 ? -2.864 3.264 -9.680 1.00 91.62 210 TYR A N 1
ATOM 1654 C CA . TYR A 1 210 ? -2.030 4.139 -8.860 1.00 91.62 210 TYR A CA 1
ATOM 1655 C C . TYR A 1 210 ? -0.643 3.509 -8.691 1.00 91.62 210 TYR A C 1
ATOM 1657 O O . TYR A 1 210 ? -0.460 2.321 -8.940 1.00 91.62 210 TYR A 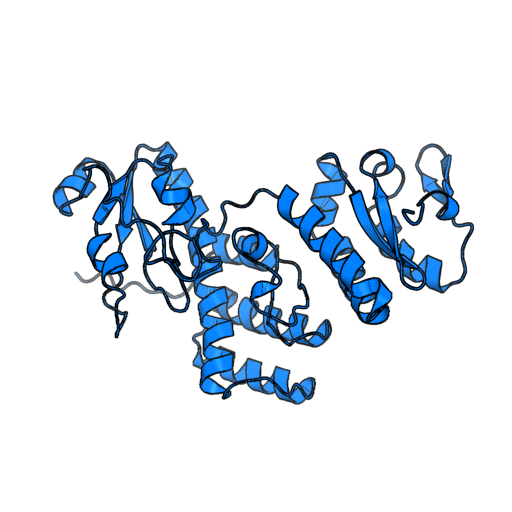O 1
ATOM 1665 N N . MET A 1 211 ? 0.325 4.282 -8.204 1.00 92.81 211 MET A N 1
ATOM 1666 C CA . MET A 1 211 ? 1.642 3.762 -7.843 1.00 92.81 211 MET A CA 1
ATOM 1667 C C . MET A 1 211 ? 1.712 3.478 -6.335 1.00 92.81 211 MET A C 1
ATOM 1669 O O . MET A 1 211 ? 1.724 4.445 -5.565 1.00 92.81 211 MET A O 1
ATOM 1673 N N . PRO A 1 212 ? 1.818 2.217 -5.868 1.00 92.75 212 PRO A N 1
ATOM 1674 C CA . PRO A 1 212 ? 2.021 1.971 -4.445 1.00 92.75 212 PRO A CA 1
ATOM 1675 C C . PRO A 1 212 ? 3.270 2.676 -3.917 1.00 92.75 212 PRO A C 1
ATOM 1677 O O . PRO A 1 212 ? 4.348 2.554 -4.495 1.00 92.75 212 PRO A O 1
ATOM 1680 N N . GLY A 1 213 ? 3.121 3.422 -2.826 1.00 87.25 213 GLY A N 1
ATOM 1681 C CA . GLY A 1 213 ? 4.175 4.245 -2.226 1.00 87.25 213 GLY A CA 1
ATOM 1682 C C . GLY A 1 213 ? 4.314 5.653 -2.810 1.00 87.25 213 GLY A C 1
ATOM 1683 O O . GLY A 1 213 ? 5.198 6.400 -2.380 1.00 87.25 213 GLY A O 1
ATOM 1684 N N . ALA A 1 214 ? 3.496 6.039 -3.794 1.00 85.00 214 ALA A N 1
ATOM 1685 C CA . ALA A 1 214 ? 3.495 7.408 -4.304 1.00 85.00 214 ALA A CA 1
ATOM 1686 C C . ALA A 1 214 ? 2.599 8.357 -3.505 1.00 85.00 214 ALA A C 1
ATOM 1688 O O . ALA A 1 214 ? 2.799 9.566 -3.614 1.00 85.00 214 ALA A O 1
ATOM 1689 N N . GLY A 1 215 ? 1.654 7.839 -2.711 1.00 67.94 215 GLY A N 1
ATOM 1690 C CA . GLY A 1 215 ? 0.702 8.655 -1.964 1.00 67.94 215 GLY A CA 1
ATOM 1691 C C . GLY A 1 215 ? 1.379 9.616 -0.980 1.00 67.94 215 GLY A C 1
ATOM 1692 O O . GLY A 1 215 ? 2.144 9.216 -0.091 1.00 67.94 215 GLY A O 1
ATOM 1693 N N . VAL A 1 216 ? 1.061 10.905 -1.113 1.00 51.03 216 VAL A N 1
ATOM 1694 C CA . VAL A 1 216 ? 1.415 11.938 -0.132 1.00 51.03 216 VAL A CA 1
ATOM 1695 C C . VAL A 1 216 ? 0.587 11.762 1.145 1.00 51.03 216 VAL A C 1
ATOM 1697 O O . VAL A 1 216 ? -0.503 11.199 1.132 1.00 51.03 216 VAL A O 1
ATOM 1700 N N . ALA A 1 217 ? 1.124 12.215 2.281 1.00 47.31 217 ALA A N 1
ATOM 1701 C CA . ALA A 1 217 ? 0.511 12.025 3.601 1.00 47.31 217 ALA A CA 1
ATOM 1702 C C . ALA A 1 217 ? -0.891 12.639 3.762 1.00 47.31 217 ALA A C 1
ATOM 1704 O O . ALA A 1 217 ? -1.619 12.240 4.670 1.00 47.31 217 ALA A O 1
ATOM 1705 N N . ASP A 1 218 ? -1.282 13.538 2.863 1.00 45.12 218 ASP A N 1
ATOM 1706 C CA . ASP A 1 218 ? -2.482 14.366 3.003 1.00 45.12 218 ASP A CA 1
ATOM 1707 C C . ASP A 1 218 ? -3.778 13.628 2.648 1.00 45.12 218 ASP A C 1
ATOM 1709 O O . ASP A 1 218 ? -4.847 13.987 3.141 1.00 45.12 218 ASP A O 1
ATOM 1713 N N . ASP A 1 219 ? -3.704 12.546 1.867 1.00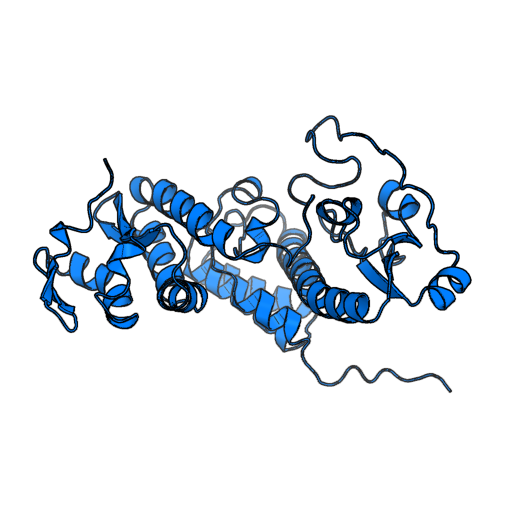 52.88 219 ASP A N 1
ATOM 1714 C CA . ASP A 1 219 ? -4.891 11.757 1.512 1.00 52.88 219 ASP A CA 1
ATOM 1715 C C . ASP A 1 219 ? -5.408 10.917 2.689 1.00 52.88 219 ASP A C 1
ATOM 1717 O O . ASP A 1 219 ? -6.596 10.617 2.775 1.00 52.88 219 ASP A O 1
ATOM 1721 N N . VAL A 1 220 ? -4.546 10.600 3.657 1.00 50.81 220 VAL A N 1
ATOM 1722 C CA . VAL A 1 220 ? -4.886 9.756 4.814 1.00 50.81 220 VAL A CA 1
ATOM 1723 C C . VAL A 1 220 ? -5.769 10.493 5.786 1.00 50.81 220 VAL A C 1
ATOM 1725 O O . VAL A 1 220 ? -6.826 9.994 6.142 1.00 50.81 220 VAL A O 1
ATOM 1728 N N . ALA A 1 221 ? -5.355 11.688 6.208 1.00 52.84 221 ALA A N 1
ATOM 1729 C CA . ALA A 1 221 ? -6.096 12.443 7.206 1.00 52.84 221 ALA A CA 1
ATOM 1730 C C . ALA A 1 221 ? -7.539 12.666 6.737 1.00 52.84 221 ALA A C 1
ATOM 1732 O O . ALA A 1 221 ? -8.461 12.417 7.502 1.00 52.84 221 ALA A O 1
ATOM 1733 N N . ARG A 1 222 ? -7.737 13.001 5.452 1.00 62.03 222 ARG A N 1
ATOM 1734 C CA . ARG A 1 222 ? -9.061 13.162 4.835 1.00 62.03 222 ARG A CA 1
ATOM 1735 C C . ARG A 1 222 ? -9.853 11.854 4.748 1.00 62.03 222 ARG A C 1
ATOM 1737 O O . ARG A 1 222 ? -10.980 11.797 5.215 1.00 62.03 222 ARG A O 1
ATOM 1744 N N . MET A 1 223 ? -9.280 10.785 4.200 1.00 61.03 223 MET A N 1
ATOM 1745 C CA . MET A 1 223 ? -10.016 9.523 4.031 1.00 61.03 223 MET A CA 1
ATOM 1746 C C . MET A 1 223 ? -10.382 8.865 5.353 1.00 61.03 223 MET A C 1
ATOM 1748 O O . MET A 1 223 ? -11.456 8.286 5.516 1.00 61.03 223 MET A O 1
ATOM 1752 N N . VAL A 1 224 ? -9.464 8.952 6.305 1.00 60.19 224 VAL A N 1
ATOM 1753 C CA . VAL A 1 224 ? -9.671 8.408 7.629 1.00 60.19 224 VAL A CA 1
ATOM 1754 C C . VAL A 1 224 ? -10.640 9.294 8.419 1.00 60.19 224 VAL A C 1
ATOM 1756 O O . VAL A 1 224 ? -11.505 8.780 9.130 1.00 60.19 224 VAL A O 1
ATOM 1759 N N . ALA A 1 225 ? -10.602 10.611 8.196 1.00 64.25 225 ALA A N 1
ATOM 1760 C CA . ALA A 1 225 ? -11.618 11.522 8.693 1.00 64.25 225 ALA A CA 1
ATOM 1761 C C . ALA A 1 225 ? -13.024 11.163 8.186 1.00 64.25 225 ALA A C 1
ATOM 1763 O O . ALA A 1 225 ? -13.946 10.992 8.987 1.00 64.25 225 ALA A O 1
ATOM 1764 N N . ASP A 1 226 ? -13.183 10.993 6.875 1.00 71.44 226 ASP A N 1
ATOM 1765 C CA . ASP A 1 226 ? -14.455 10.628 6.247 1.00 71.44 226 ASP A CA 1
ATOM 1766 C C . ASP A 1 226 ? -14.974 9.287 6.778 1.00 71.44 226 ASP A C 1
ATOM 1768 O O . ASP A 1 226 ? -16.171 9.124 7.035 1.00 71.44 226 ASP A O 1
ATOM 1772 N N . LYS A 1 227 ? -14.070 8.331 7.025 1.00 68.50 227 LYS A N 1
ATOM 1773 C CA . LYS A 1 227 ? -14.442 7.030 7.576 1.00 68.50 227 LYS A CA 1
ATOM 1774 C C . LYS A 1 227 ? -14.908 7.119 9.025 1.00 68.50 227 LYS A C 1
ATOM 1776 O O . LYS A 1 227 ? -15.951 6.552 9.344 1.00 68.50 227 LYS A O 1
ATOM 1781 N N . ALA A 1 228 ? -14.194 7.843 9.888 1.00 71.56 228 ALA A N 1
ATOM 1782 C CA . ALA A 1 228 ? -14.634 8.078 11.261 1.00 71.56 228 ALA A CA 1
ATOM 1783 C C . ALA A 1 228 ? -16.018 8.757 11.290 1.00 71.56 228 ALA A C 1
ATOM 1785 O O . ALA A 1 228 ? -16.885 8.332 12.054 1.00 71.56 228 ALA A O 1
ATOM 1786 N N . ARG A 1 229 ? -16.262 9.741 10.404 1.00 76.19 229 ARG A N 1
ATOM 1787 C CA . ARG A 1 229 ? -17.572 10.408 10.244 1.00 76.19 229 ARG A CA 1
ATOM 1788 C C . ARG A 1 229 ? -18.670 9.433 9.835 1.00 76.19 229 ARG A C 1
ATOM 1790 O O . ARG A 1 229 ? -19.757 9.473 10.397 1.00 76.19 229 ARG A O 1
ATOM 1797 N N . ALA A 1 230 ? -18.391 8.545 8.883 1.00 76.56 230 ALA A N 1
ATOM 1798 C CA . ALA A 1 230 ? -19.357 7.550 8.423 1.00 76.56 230 ALA A CA 1
ATOM 1799 C C . ALA A 1 230 ? -19.659 6.469 9.480 1.00 76.56 230 ALA A C 1
ATOM 1801 O O . ALA A 1 230 ? -20.778 5.955 9.531 1.00 76.56 230 ALA A O 1
ATOM 1802 N N . LEU A 1 231 ? -18.668 6.111 10.305 1.00 74.06 231 LEU A N 1
ATOM 1803 C CA . LEU A 1 231 ? -18.801 5.091 11.346 1.00 74.06 231 LEU A CA 1
ATOM 1804 C C . LEU A 1 231 ? -19.519 5.604 12.592 1.00 74.06 231 LEU A C 1
ATOM 1806 O O . LEU A 1 231 ? -20.318 4.862 13.154 1.00 74.06 231 LEU A 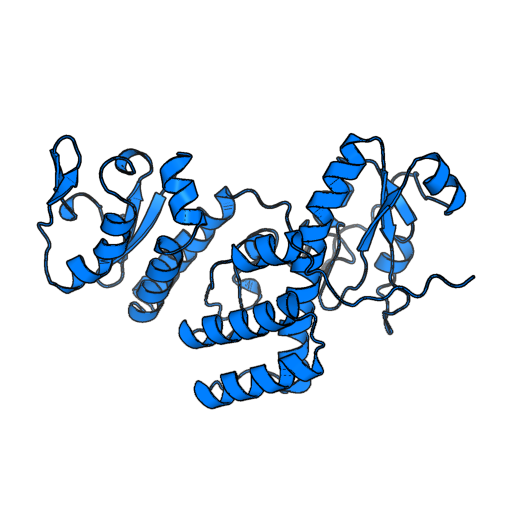O 1
ATOM 1810 N N . ALA A 1 232 ? -19.265 6.841 13.024 1.00 76.44 232 ALA A N 1
ATOM 1811 C CA . ALA A 1 232 ? -19.733 7.330 14.322 1.00 76.44 232 ALA A CA 1
ATOM 1812 C C . ALA A 1 232 ? -21.262 7.209 14.540 1.00 76.44 232 ALA A C 1
ATOM 1814 O O . ALA A 1 232 ? -21.654 6.765 15.619 1.00 76.44 232 ALA A O 1
ATOM 1815 N N . PRO A 1 233 ? -22.135 7.460 13.541 1.00 75.75 233 PRO A N 1
ATOM 1816 C CA . PRO A 1 233 ? -23.577 7.243 13.688 1.00 75.75 233 PRO A CA 1
ATOM 1817 C C . PRO A 1 233 ? -24.022 5.777 13.667 1.00 75.75 233 PRO A C 1
ATOM 1819 O O . PRO A 1 233 ? -25.141 5.479 14.080 1.00 75.75 233 PRO A O 1
ATOM 1822 N N . ARG A 1 234 ? -23.196 4.870 13.133 1.00 77.81 234 ARG A N 1
ATOM 1823 C CA . ARG A 1 234 ? -23.549 3.461 12.888 1.00 77.81 234 ARG A CA 1
ATOM 1824 C C . ARG A 1 234 ? -22.988 2.519 13.951 1.00 77.81 234 ARG A C 1
ATOM 1826 O O . ARG A 1 234 ? -23.642 1.543 14.297 1.00 77.81 234 ARG A O 1
ATOM 1833 N N . ASP A 1 235 ? -21.788 2.811 14.443 1.00 73.75 235 ASP A N 1
ATOM 1834 C CA . ASP A 1 235 ? -21.049 2.009 15.416 1.00 73.75 235 ASP A CA 1
ATOM 1835 C C . ASP A 1 235 ? -20.040 2.906 16.156 1.00 73.75 235 ASP A C 1
ATOM 1837 O O . ASP A 1 235 ? -18.860 3.000 15.806 1.00 73.75 235 ASP A O 1
ATOM 1841 N N . ALA A 1 236 ? -20.526 3.625 17.172 1.00 77.56 236 ALA A N 1
ATOM 1842 C CA . ALA A 1 236 ? -19.702 4.533 17.966 1.00 77.56 236 ALA A CA 1
ATOM 1843 C C . ALA A 1 236 ? -18.505 3.831 18.648 1.00 77.56 236 ALA A C 1
ATOM 1845 O O . ALA A 1 236 ? -17.413 4.400 18.615 1.00 77.56 236 ALA A O 1
ATOM 1846 N N . PRO A 1 237 ? -18.626 2.614 19.224 1.00 78.38 237 PRO A N 1
ATOM 1847 C CA . PRO A 1 237 ? -17.468 1.866 19.720 1.00 78.38 237 PRO A CA 1
ATOM 1848 C C . PRO A 1 237 ? -16.398 1.610 18.654 1.00 78.38 237 PRO A C 1
ATOM 1850 O O . PRO A 1 237 ? -15.214 1.833 18.916 1.00 78.38 237 PRO A O 1
ATOM 1853 N N . LEU A 1 238 ? -16.791 1.201 17.444 1.00 71.25 238 LEU A N 1
ATOM 1854 C CA . LEU A 1 238 ? -15.841 0.999 16.352 1.00 71.25 238 LEU A CA 1
ATOM 1855 C C . LEU A 1 238 ? -15.205 2.317 15.900 1.00 71.25 238 LEU A C 1
ATOM 1857 O O . LEU A 1 238 ? -13.996 2.370 15.685 1.00 71.25 238 LEU A O 1
ATOM 1861 N N . ALA A 1 239 ? -15.992 3.390 15.808 1.00 76.75 239 ALA A N 1
ATOM 1862 C CA . ALA A 1 239 ? -15.479 4.719 15.499 1.00 76.75 239 ALA A CA 1
ATOM 1863 C C . ALA A 1 239 ? -14.458 5.191 16.552 1.00 76.75 239 ALA A C 1
ATOM 1865 O O . ALA A 1 239 ? -13.422 5.738 16.187 1.00 76.75 239 ALA A O 1
ATOM 1866 N N . ARG A 1 240 ? -14.691 4.924 17.846 1.00 83.12 240 ARG A N 1
ATOM 1867 C CA . ARG A 1 240 ? -13.745 5.237 18.934 1.00 83.12 240 ARG A CA 1
ATOM 1868 C C . ARG A 1 240 ? -12.444 4.462 18.809 1.00 83.12 240 ARG A C 1
ATOM 1870 O O . ARG A 1 240 ? -11.379 5.065 18.886 1.00 83.12 240 ARG A O 1
ATOM 1877 N N . ALA A 1 241 ? -12.524 3.146 18.609 1.00 75.44 241 ALA A N 1
ATOM 1878 C CA . ALA A 1 241 ? -11.341 2.308 18.419 1.00 75.44 241 ALA A CA 1
ATOM 1879 C C . ALA A 1 241 ? -10.531 2.775 17.202 1.00 75.44 241 ALA A C 1
ATOM 1881 O O . ALA A 1 241 ? -9.307 2.874 17.256 1.00 75.44 241 ALA A O 1
ATOM 1882 N N . HIS A 1 242 ? -11.237 3.139 16.132 1.00 74.44 242 HIS A N 1
ATOM 1883 C CA . HIS A 1 242 ? -10.642 3.658 14.918 1.00 74.44 242 HIS A CA 1
ATOM 1884 C C . HIS A 1 242 ? -9.923 4.999 15.146 1.00 74.44 242 HIS A C 1
ATOM 1886 O O . HIS A 1 242 ? -8.752 5.126 14.797 1.00 74.44 242 HIS A O 1
ATOM 1892 N N . VAL A 1 243 ? -10.574 5.967 15.799 1.00 80.31 243 VAL A N 1
ATOM 1893 C CA . VAL A 1 243 ? -9.964 7.259 16.154 1.00 80.31 243 VAL A CA 1
ATOM 1894 C C . VAL A 1 243 ? -8.760 7.077 17.084 1.00 80.31 243 VAL A C 1
ATOM 1896 O O . VAL A 1 243 ? -7.714 7.673 16.845 1.00 80.31 243 VAL A O 1
ATOM 1899 N N . ALA A 1 244 ? -8.854 6.202 18.089 1.00 81.81 244 ALA A N 1
ATOM 1900 C CA . ALA A 1 244 ? -7.747 5.919 19.002 1.00 81.81 244 ALA A CA 1
ATOM 1901 C C . ALA A 1 244 ? -6.514 5.356 18.274 1.00 81.81 244 ALA A C 1
ATOM 1903 O O . ALA A 1 244 ? -5.390 5.781 18.549 1.00 81.81 244 ALA A O 1
ATOM 1904 N N . GLU A 1 245 ? -6.708 4.446 17.314 1.00 74.50 245 GLU A N 1
ATOM 1905 C CA . GLU A 1 245 ? -5.611 3.920 16.497 1.00 74.50 245 GLU A CA 1
ATOM 1906 C C . GLU A 1 245 ? -4.931 5.024 15.672 1.00 74.50 245 GLU A C 1
ATOM 1908 O O . GLU A 1 245 ? -3.703 5.058 15.576 1.00 74.50 245 GLU A O 1
ATOM 1913 N N . MET A 1 246 ? -5.701 5.974 15.132 1.00 73.88 246 MET A N 1
ATOM 1914 C CA . MET A 1 246 ? -5.141 7.108 14.392 1.00 73.88 246 MET A CA 1
ATOM 1915 C C . MET A 1 246 ? -4.298 8.024 15.271 1.00 73.88 246 MET A C 1
ATOM 1917 O O . MET A 1 246 ? -3.184 8.379 14.896 1.00 73.88 246 MET A O 1
ATOM 1921 N N . THR A 1 247 ? -4.832 8.429 16.426 1.00 81.94 247 THR A N 1
ATOM 1922 C CA . THR A 1 247 ? -4.157 9.335 17.369 1.00 81.94 247 THR A CA 1
ATOM 1923 C C . THR A 1 247 ? -2.945 8.657 18.034 1.00 81.94 247 THR A C 1
ATOM 1925 O O . THR A 1 247 ? -2.043 9.320 18.549 1.00 81.94 247 THR A O 1
ATOM 1928 N N . GLY A 1 248 ? -2.884 7.324 18.016 1.00 78.31 248 GLY A N 1
ATOM 1929 C CA . GLY A 1 248 ? -1.757 6.548 18.532 1.00 78.31 248 GLY A CA 1
ATOM 1930 C C . GLY A 1 248 ? -0.560 6.419 17.581 1.00 78.31 248 GLY A C 1
ATOM 1931 O O . GLY A 1 248 ? 0.520 6.056 18.039 1.00 78.31 248 GLY A O 1
ATOM 1932 N N . GLY A 1 249 ? -0.720 6.691 16.282 1.00 72.56 249 GLY A N 1
ATOM 1933 C CA . GLY A 1 249 ? 0.293 6.382 15.265 1.00 72.56 249 GLY A CA 1
ATOM 1934 C C . GLY A 1 249 ? 1.313 7.493 14.972 1.00 72.56 249 GLY A C 1
ATOM 1935 O O . GLY A 1 249 ? 1.045 8.679 15.153 1.00 72.56 249 GLY A O 1
ATOM 1936 N N . GLU A 1 250 ? 2.457 7.102 14.398 1.00 70.94 250 GLU A N 1
ATOM 1937 C CA . GLU A 1 250 ? 3.499 8.010 13.873 1.00 70.94 250 GLU A CA 1
ATOM 1938 C C . GLU A 1 250 ? 2.962 9.065 12.876 1.00 70.94 250 GLU A C 1
ATOM 1940 O O . GLU A 1 250 ? 3.397 10.216 12.940 1.00 70.94 250 GLU A O 1
ATOM 1945 N N . PRO A 1 251 ? 1.961 8.772 12.013 1.00 73.00 251 PRO A N 1
ATOM 1946 C CA . PRO A 1 251 ? 1.348 9.797 11.167 1.00 73.00 251 PRO A CA 1
ATOM 1947 C C . PRO A 1 251 ? 0.719 10.969 11.935 1.00 73.00 251 PRO A C 1
ATOM 1949 O O . PRO A 1 251 ? 0.780 12.098 11.451 1.00 73.00 251 PRO A O 1
ATOM 1952 N N . PHE A 1 252 ? 0.135 10.728 13.115 1.00 77.69 252 PHE A N 1
ATOM 1953 C CA . PHE A 1 252 ? -0.441 11.794 13.939 1.00 77.69 252 PHE A CA 1
ATOM 1954 C C . PHE A 1 252 ? 0.648 12.670 14.558 1.00 77.69 252 PHE A C 1
ATOM 1956 O O . PHE A 1 252 ? 0.552 13.895 14.517 1.00 77.69 252 PHE A O 1
ATOM 1963 N N . GLU A 1 253 ? 1.720 12.057 15.066 1.00 77.75 253 GLU A N 1
ATOM 1964 C CA . GLU A 1 253 ? 2.883 12.788 15.588 1.00 77.75 253 GLU A CA 1
ATOM 1965 C C . GLU A 1 253 ? 3.510 13.673 14.507 1.00 77.75 253 GLU A C 1
ATOM 1967 O O . GLU A 1 253 ? 3.804 14.847 14.742 1.00 77.75 253 GLU A O 1
ATOM 1972 N N . ARG A 1 254 ? 3.630 13.134 13.290 1.00 74.31 254 ARG A N 1
ATOM 1973 C CA . ARG A 1 254 ? 4.113 13.876 12.128 1.00 74.31 254 ARG A CA 1
ATOM 1974 C C . ARG A 1 254 ? 3.185 15.034 11.761 1.00 74.31 254 ARG A C 1
ATOM 1976 O O . ARG A 1 254 ? 3.667 16.134 11.516 1.00 74.31 254 ARG A O 1
ATOM 1983 N N . TRP A 1 255 ? 1.868 14.818 11.755 1.00 76.50 255 TRP A N 1
ATOM 1984 C CA . TRP A 1 255 ? 0.887 15.873 11.479 1.00 76.50 255 TRP A CA 1
ATOM 1985 C C . TRP A 1 255 ? 0.960 17.014 12.510 1.00 76.50 255 TRP A C 1
ATOM 1987 O O . TRP A 1 255 ? 0.972 18.186 12.125 1.00 76.50 255 TRP A O 1
ATOM 1997 N N . LEU A 1 256 ? 1.105 16.686 13.801 1.00 78.38 256 LEU A N 1
ATOM 1998 C CA . LEU A 1 256 ? 1.308 17.674 14.867 1.00 78.38 256 LEU A CA 1
ATOM 1999 C C . LEU A 1 256 ? 2.586 18.504 14.643 1.00 78.38 256 LEU A C 1
ATOM 2001 O O . LEU A 1 256 ? 2.549 19.735 14.757 1.00 78.38 256 LEU A O 1
ATOM 2005 N N . ALA A 1 257 ? 3.695 17.845 14.294 1.00 76.56 257 ALA A N 1
ATOM 2006 C CA . ALA A 1 257 ? 5.000 18.478 14.112 1.00 76.56 257 ALA A CA 1
ATOM 2007 C C . ALA A 1 257 ? 5.092 19.326 12.830 1.00 76.56 257 ALA A C 1
ATOM 2009 O O . ALA A 1 257 ? 5.508 20.484 12.874 1.00 76.56 257 ALA A O 1
ATOM 2010 N N . GLU A 1 258 ? 4.690 18.769 11.687 1.00 70.62 258 GLU A N 1
ATOM 2011 C CA . GLU A 1 258 ? 4.944 19.344 10.359 1.00 70.62 258 GLU A CA 1
ATOM 2012 C C . GLU A 1 258 ? 3.894 20.371 9.921 1.00 70.62 258 GLU A C 1
ATOM 2014 O O . GLU A 1 258 ? 4.197 21.224 9.092 1.00 70.62 258 GLU A O 1
ATOM 2019 N N . GLY A 1 259 ? 2.689 20.354 10.503 1.00 56.56 259 GLY A N 1
ATOM 2020 C CA . GLY A 1 259 ? 1.765 21.482 10.392 1.00 56.56 259 GLY A CA 1
ATOM 2021 C C . GLY A 1 259 ? 1.168 21.725 9.030 1.00 56.56 259 GLY A C 1
ATOM 2022 O O . GLY A 1 259 ? 1.291 22.825 8.498 1.00 56.56 259 GLY A O 1
ATOM 2023 N N . ARG A 1 260 ? 0.510 20.711 8.483 1.00 60.38 260 ARG A N 1
ATOM 2024 C CA . ARG A 1 260 ? -0.297 20.879 7.278 1.00 60.38 260 ARG A CA 1
ATOM 2025 C C . ARG A 1 260 ? -1.699 21.347 7.655 1.00 60.38 260 ARG A C 1
ATOM 2027 O O . ARG A 1 260 ? -2.210 20.962 8.708 1.00 60.38 260 ARG A O 1
ATOM 2034 N N . ASP A 1 261 ? -2.311 22.150 6.792 1.00 61.25 261 ASP A N 1
ATOM 2035 C CA . ASP A 1 261 ? -3.705 22.570 6.937 1.00 61.25 261 ASP A CA 1
ATOM 2036 C C . ASP A 1 261 ? -4.639 21.349 6.997 1.00 61.25 261 ASP A C 1
ATOM 2038 O O . ASP A 1 261 ? -4.385 20.316 6.372 1.00 61.25 261 ASP A O 1
ATOM 2042 N N . GLY A 1 262 ? -5.733 21.457 7.753 1.00 69.38 262 GLY A N 1
ATOM 2043 C CA . GLY A 1 262 ? -6.741 20.403 7.874 1.00 69.38 262 GLY A CA 1
ATOM 2044 C C . GLY A 1 262 ? -7.092 20.060 9.318 1.00 69.38 262 GLY A C 1
ATOM 2045 O O . GLY A 1 262 ? -6.746 20.781 10.254 1.00 69.38 262 GLY A O 1
ATOM 2046 N N . ARG A 1 263 ? -7.817 18.951 9.493 1.00 77.25 263 ARG A N 1
ATOM 2047 C CA . ARG A 1 263 ? -8.285 18.487 10.803 1.00 77.25 263 ARG A CA 1
ATOM 2048 C C . ARG A 1 263 ? -7.981 17.013 11.019 1.00 77.25 263 ARG A C 1
ATOM 2050 O O . ARG A 1 263 ? -7.976 16.234 10.068 1.00 77.25 263 ARG A O 1
ATOM 2057 N N . TRP A 1 264 ? -7.794 16.633 12.276 1.00 79.56 264 TRP A N 1
ATOM 2058 C CA . TRP A 1 264 ? -7.544 15.260 12.702 1.00 79.56 264 TRP A CA 1
ATOM 2059 C C . TRP A 1 264 ? -8.611 14.809 13.707 1.00 79.56 264 TRP A C 1
ATOM 2061 O O . TRP A 1 264 ? -8.924 15.570 14.622 1.00 79.56 264 TRP A O 1
ATOM 2071 N N . PRO A 1 265 ? -9.198 13.607 13.590 1.00 82.75 265 PRO A N 1
ATOM 2072 C CA . PRO A 1 265 ? -10.165 13.142 14.574 1.00 82.75 265 PRO A CA 1
ATOM 2073 C C . PRO A 1 265 ? -9.441 12.699 15.852 1.00 82.75 265 PRO A C 1
ATOM 2075 O O . PRO A 1 265 ? -8.473 11.945 15.799 1.00 82.75 265 PRO A O 1
ATOM 2078 N N . VAL A 1 266 ? -9.896 13.178 17.007 1.00 85.12 266 VAL A N 1
ATOM 2079 C CA . VAL A 1 266 ? -9.243 12.919 18.307 1.00 85.12 266 VAL A CA 1
ATOM 2080 C C . VAL A 1 266 ? -10.151 12.228 19.318 1.00 85.12 266 VAL A C 1
ATOM 2082 O O . VAL A 1 266 ? -9.661 11.669 20.296 1.00 85.12 266 VAL A O 1
ATOM 2085 N N . ALA A 1 267 ? -11.465 12.229 19.084 1.00 86.81 267 ALA A N 1
ATOM 2086 C CA . ALA A 1 267 ? -12.413 11.422 19.845 1.00 86.81 267 ALA A CA 1
ATOM 2087 C C . ALA A 1 267 ? -13.743 11.234 19.100 1.00 86.81 267 ALA A C 1
ATOM 2089 O O . ALA A 1 267 ? -13.966 11.805 18.033 1.00 86.81 267 ALA A O 1
ATOM 2090 N N . VAL A 1 268 ? -14.652 10.467 19.698 1.00 85.31 268 VAL A N 1
ATOM 2091 C CA . VAL A 1 268 ? -16.059 10.340 19.310 1.00 85.31 268 VAL A CA 1
ATOM 2092 C C . VAL A 1 268 ? -16.935 10.653 20.524 1.00 85.31 268 VAL A C 1
ATOM 2094 O O . VAL A 1 268 ? -16.828 10.006 21.572 1.00 85.31 268 VAL A O 1
ATOM 2097 N N . ARG A 1 269 ? -17.824 11.640 20.381 1.00 84.62 269 ARG A N 1
ATOM 2098 C CA . ARG A 1 269 ? -18.809 12.048 21.388 1.00 84.62 269 ARG A CA 1
ATOM 2099 C C . ARG A 1 269 ? -20.205 11.688 20.894 1.00 84.62 269 ARG A C 1
ATOM 2101 O O . ARG A 1 269 ? -20.682 12.243 19.910 1.00 84.62 269 ARG A O 1
ATOM 2108 N N . GLY A 1 270 ? -20.868 10.766 21.589 1.00 82.19 270 GLY A N 1
ATOM 2109 C CA . GLY A 1 270 ? -22.119 10.188 21.098 1.00 82.19 270 GLY A CA 1
ATOM 2110 C C . GLY A 1 270 ? -21.905 9.561 19.719 1.00 82.19 270 GLY A C 1
ATOM 2111 O O . GLY A 1 270 ? -21.119 8.624 19.596 1.00 82.19 270 GLY A O 1
ATOM 2112 N N . ASN A 1 271 ? -22.552 10.138 18.708 1.00 80.62 271 ASN A N 1
ATOM 2113 C CA . ASN A 1 271 ? -22.505 9.697 17.312 1.00 80.62 271 ASN A CA 1
ATOM 2114 C C . ASN A 1 271 ? -21.683 10.634 16.408 1.00 80.62 271 ASN A C 1
ATOM 2116 O O . ASN A 1 271 ? -21.735 10.515 15.186 1.00 80.62 271 ASN A O 1
ATOM 2120 N N . GLU A 1 272 ? -20.939 11.571 16.997 1.00 79.69 272 GLU A N 1
ATOM 2121 C CA . GLU A 1 272 ? -20.182 12.598 16.283 1.00 79.69 272 GLU A CA 1
ATOM 2122 C C . GLU A 1 272 ? -18.687 12.464 16.549 1.00 79.69 272 GLU A C 1
ATOM 2124 O O . GLU A 1 272 ? -18.249 12.164 17.662 1.00 79.69 272 GLU A O 1
ATOM 2129 N N . VAL A 1 273 ? -17.885 12.734 15.524 1.00 80.38 273 VAL A N 1
ATOM 2130 C CA . VAL A 1 273 ? -16.428 12.786 15.652 1.00 80.38 273 VAL A CA 1
ATOM 2131 C C . VAL A 1 273 ? -16.007 14.166 16.147 1.00 80.38 273 VAL A C 1
ATOM 2133 O O . VAL A 1 273 ? -16.469 15.185 15.635 1.00 80.38 273 VAL A O 1
ATOM 2136 N N . VAL A 1 274 ? -15.103 14.192 17.121 1.00 82.44 274 VAL A N 1
ATOM 2137 C CA . VAL A 1 274 ? -14.471 15.402 17.653 1.00 82.44 274 VAL A CA 1
ATOM 2138 C C . VAL A 1 274 ? -13.162 15.643 16.909 1.00 82.44 274 VAL A C 1
ATOM 2140 O O . VAL A 1 274 ? -12.321 14.745 16.812 1.00 82.44 274 VAL A O 1
ATOM 2143 N N . TRP A 1 275 ? -12.988 16.862 16.403 1.00 79.31 275 TRP A N 1
ATOM 2144 C CA . TRP A 1 275 ? -11.879 17.244 15.531 1.00 79.31 275 TRP A CA 1
ATOM 2145 C C . TRP A 1 275 ? -10.883 18.151 16.232 1.00 79.31 275 TRP A C 1
ATOM 2147 O O . TRP A 1 275 ? -11.273 19.079 16.935 1.00 79.31 275 TRP A O 1
ATOM 2157 N N . LEU A 1 276 ? -9.609 17.911 15.955 1.00 79.88 276 LEU A N 1
ATOM 2158 C CA . LEU A 1 276 ? -8.501 18.810 16.214 1.00 79.88 276 LEU A CA 1
ATOM 2159 C C . LEU A 1 276 ? -8.158 19.562 14.930 1.00 79.88 276 LEU A C 1
ATOM 2161 O O . LEU A 1 276 ? -7.796 18.938 13.934 1.00 79.88 276 LEU A O 1
ATOM 2165 N N . ASP A 1 277 ? -8.255 20.886 14.950 1.00 76.44 277 ASP A N 1
ATOM 2166 C CA . ASP A 1 277 ? -7.832 21.725 13.831 1.00 76.44 277 ASP A CA 1
ATOM 2167 C C . ASP A 1 277 ? -6.315 21.979 13.856 1.00 76.44 277 ASP A C 1
ATOM 2169 O O . ASP A 1 277 ? -5.704 22.076 14.925 1.00 76.44 277 ASP A O 1
ATOM 2173 N N . ALA A 1 278 ? -5.686 22.111 12.685 1.00 72.81 278 ALA A N 1
ATOM 2174 C CA . ALA A 1 278 ? -4.263 22.427 12.569 1.00 72.81 278 ALA A CA 1
ATOM 2175 C C . ALA A 1 278 ? -3.872 23.712 13.327 1.00 72.81 278 ALA A C 1
ATOM 2177 O O . ALA A 1 278 ? -2.778 23.778 13.893 1.00 72.81 278 ALA A O 1
ATOM 2178 N N . ALA A 1 279 ? -4.768 24.702 13.424 1.00 71.19 279 ALA A N 1
ATOM 2179 C CA . ALA A 1 279 ? -4.546 25.921 14.207 1.00 71.19 279 ALA A CA 1
ATOM 2180 C C . ALA A 1 279 ? -4.433 25.661 15.723 1.00 71.19 279 ALA A C 1
ATOM 2182 O O . ALA A 1 279 ? -3.887 26.479 16.462 1.00 71.19 279 ALA A O 1
ATOM 2183 N N . GLN A 1 280 ? -4.928 24.515 16.195 1.00 70.56 280 GLN A N 1
ATOM 2184 C CA . GLN A 1 280 ? -4.981 24.132 17.605 1.00 70.56 280 GLN A CA 1
ATOM 2185 C C . GLN A 1 280 ? -3.861 23.146 17.995 1.00 70.56 280 GLN A C 1
ATOM 2187 O O . GLN A 1 280 ? -3.718 22.816 19.163 1.00 70.56 280 GLN A O 1
ATOM 2192 N N . ARG A 1 281 ? -3.013 22.676 17.070 1.00 68.50 281 ARG A N 1
ATOM 2193 C CA . ARG A 1 281 ? -2.005 21.623 17.346 1.00 68.50 281 ARG A CA 1
ATOM 2194 C C . ARG A 1 281 ? -0.993 21.949 18.456 1.00 68.50 281 ARG A C 1
ATOM 2196 O O . ARG A 1 281 ? -0.546 21.042 19.149 1.00 68.50 281 ARG A O 1
ATOM 2203 N N . GLY A 1 282 ? -0.648 23.227 18.640 1.00 63.97 282 GLY A N 1
ATOM 2204 C CA . GLY A 1 282 ? 0.344 23.684 19.626 1.00 63.97 282 GLY A CA 1
ATOM 2205 C C . GLY A 1 282 ? -0.186 23.806 21.056 1.00 63.97 282 GLY A C 1
ATOM 2206 O O . GLY A 1 282 ? 0.581 24.097 21.969 1.00 63.97 282 GLY A O 1
ATOM 2207 N N . SER A 1 283 ? -1.487 23.600 21.274 1.00 62.81 283 SER A N 1
ATOM 2208 C CA . SER A 1 283 ? -2.073 23.759 22.601 1.00 62.81 283 SER A CA 1
ATOM 2209 C C . SER A 1 283 ? -1.793 22.571 23.522 1.00 62.81 283 SER A C 1
ATOM 2211 O O . SER A 1 283 ? -1.769 22.735 24.731 1.00 62.81 283 SER A O 1
ATOM 2213 N N . VAL A 1 284 ? -1.598 21.358 23.004 1.00 67.12 284 VAL A N 1
ATOM 2214 C CA . VAL A 1 284 ? -1.532 20.149 23.844 1.00 67.12 284 VAL A CA 1
ATOM 2215 C C . VAL A 1 284 ? -0.482 19.185 23.307 1.00 67.12 284 VAL A C 1
ATOM 2217 O O . VAL A 1 284 ? -0.286 19.095 22.096 1.00 67.12 284 VAL A O 1
ATOM 2220 N N . SER A 1 285 ? 0.186 18.451 24.201 1.00 73.62 285 SER A N 1
ATOM 2221 C CA . SER A 1 285 ? 1.079 17.355 23.815 1.00 73.62 285 SER A CA 1
ATOM 2222 C C . SER A 1 285 ? 0.323 16.234 23.089 1.00 73.62 285 SER A C 1
ATOM 2224 O O . SER A 1 285 ? -0.891 16.080 23.245 1.00 73.62 285 SER A O 1
ATOM 2226 N N . ALA A 1 286 ? 1.048 15.397 22.339 1.00 75.00 286 ALA A N 1
ATOM 2227 C CA . ALA A 1 286 ? 0.473 14.211 21.698 1.00 75.00 286 ALA A CA 1
ATOM 2228 C C . ALA A 1 286 ? -0.254 13.303 22.709 1.00 75.00 286 ALA A C 1
ATOM 2230 O O . ALA A 1 286 ? -1.363 12.848 22.440 1.00 75.00 286 ALA A O 1
ATOM 2231 N N . ASP A 1 287 ? 0.313 13.113 23.905 1.00 78.75 287 ASP A N 1
ATOM 2232 C CA . ASP A 1 287 ? -0.314 12.323 24.973 1.00 78.75 287 ASP A CA 1
ATOM 2233 C C . ASP A 1 287 ? -1.598 12.959 25.507 1.00 78.75 287 ASP A C 1
ATOM 2235 O O . ASP A 1 287 ? -2.564 12.254 25.798 1.00 78.75 287 ASP A O 1
ATOM 2239 N N . GLY A 1 288 ? -1.655 14.290 25.582 1.00 78.25 288 GLY A N 1
ATOM 2240 C CA . GLY A 1 288 ? -2.886 14.975 25.958 1.00 78.25 288 GLY A CA 1
ATOM 2241 C C . GLY A 1 288 ? -3.982 14.818 24.901 1.00 78.25 288 GLY A C 1
ATOM 2242 O O . GLY A 1 288 ? -5.138 14.612 25.266 1.00 78.25 288 GLY A O 1
ATOM 2243 N N . TRP A 1 289 ? -3.634 14.810 23.608 1.00 81.00 289 TRP A N 1
ATOM 2244 C CA . TRP A 1 289 ? -4.588 14.490 22.538 1.00 81.00 289 TRP A CA 1
ATOM 2245 C C . TRP A 1 289 ? -5.062 13.033 22.584 1.00 81.00 289 TRP A C 1
ATOM 2247 O O . TRP A 1 289 ? -6.252 12.774 22.416 1.00 81.00 289 TRP A O 1
ATOM 2257 N N . ARG A 1 290 ? -4.173 12.084 22.900 1.00 84.38 290 ARG A N 1
ATOM 2258 C CA . ARG A 1 290 ? -4.526 10.663 23.095 1.00 84.38 290 ARG A CA 1
ATOM 2259 C C . ARG A 1 290 ? -5.475 10.441 24.273 1.00 84.38 290 ARG A C 1
ATOM 2261 O O . ARG A 1 290 ? -6.260 9.497 24.260 1.00 84.38 290 ARG A O 1
ATOM 2268 N N . ALA A 1 291 ? -5.434 11.312 25.278 1.00 82.44 291 ALA A N 1
ATOM 2269 C CA . ALA A 1 291 ? -6.296 11.217 26.450 1.00 82.44 291 ALA A CA 1
ATOM 2270 C C . ALA A 1 291 ? -7.733 11.727 26.213 1.00 82.44 291 ALA A C 1
ATOM 2272 O O . ALA A 1 291 ? -8.613 11.420 27.018 1.00 82.44 291 ALA A O 1
ATOM 2273 N N . VAL A 1 292 ? -8.008 12.473 25.132 1.00 83.25 292 VAL A N 1
ATOM 2274 C CA . VAL A 1 292 ? -9.298 13.168 24.920 1.00 83.25 292 VAL A CA 1
ATOM 2275 C C . VAL A 1 292 ? -10.503 12.225 24.973 1.00 83.25 292 VAL A C 1
ATOM 2277 O O . VAL A 1 292 ? -11.513 12.578 25.581 1.00 83.25 292 VAL A O 1
ATOM 2280 N N . GLN A 1 293 ? -10.410 11.016 24.411 1.00 85.19 293 GLN A N 1
ATOM 2281 C CA . GLN A 1 293 ? -11.517 10.054 24.461 1.00 85.19 293 GLN A CA 1
ATOM 2282 C C . GLN A 1 293 ? -11.838 9.604 25.895 1.00 85.19 293 GLN A C 1
ATOM 2284 O O . GLN A 1 293 ? -12.995 9.656 26.306 1.00 85.19 293 GLN A O 1
ATOM 2289 N N . ALA A 1 294 ? -10.825 9.202 26.670 1.00 82.56 294 ALA A N 1
ATOM 2290 C CA . ALA A 1 294 ? -11.007 8.744 28.052 1.00 82.56 294 ALA A CA 1
ATOM 2291 C C . ALA A 1 294 ? -11.576 9.853 28.949 1.00 82.56 294 ALA A C 1
ATOM 2293 O O . ALA A 1 294 ? -12.382 9.622 29.846 1.00 82.56 294 ALA A O 1
ATOM 2294 N N . LEU A 1 295 ? -11.161 11.081 28.667 1.00 77.56 295 LEU A N 1
ATOM 2295 C CA . LEU A 1 295 ? -11.602 12.285 29.341 1.00 77.56 295 LEU A CA 1
ATOM 2296 C C . LEU A 1 295 ? -13.074 12.633 29.047 1.00 77.56 295 LEU A C 1
ATOM 2298 O O . LEU A 1 295 ? -13.820 12.972 29.968 1.00 77.56 295 LEU A O 1
ATOM 2302 N N . LEU A 1 296 ? -13.508 12.509 27.789 1.00 78.56 296 LEU A N 1
ATOM 2303 C CA . LEU A 1 296 ? -14.922 12.628 27.413 1.00 78.56 296 LEU A CA 1
ATOM 2304 C C . LEU A 1 296 ? -15.777 11.552 28.091 1.00 78.56 296 LEU A C 1
ATOM 2306 O O . LEU A 1 296 ? -16.855 11.855 28.597 1.00 78.56 296 LEU A O 1
ATOM 2310 N N . ASP A 1 297 ? -15.280 10.317 28.151 1.00 80.56 297 ASP A N 1
ATOM 2311 C CA . ASP A 1 297 ? -15.982 9.198 28.790 1.00 80.56 297 ASP A CA 1
ATOM 2312 C C . ASP A 1 297 ? -16.146 9.393 30.304 1.00 80.56 297 ASP A C 1
ATOM 2314 O O . ASP A 1 297 ? -17.134 8.949 30.886 1.00 80.56 297 ASP A O 1
ATOM 2318 N N . ALA A 1 298 ? -15.225 10.124 30.936 1.00 78.06 298 ALA A N 1
ATOM 2319 C CA . ALA A 1 298 ? -15.306 10.516 32.340 1.00 78.06 298 ALA A CA 1
ATOM 2320 C C . ALA A 1 298 ? -16.269 11.696 32.610 1.00 78.06 298 ALA A C 1
ATOM 2322 O O . ALA A 1 298 ? -16.307 12.200 33.733 1.00 78.06 298 ALA A O 1
ATOM 2323 N N . GLY A 1 299 ? -17.018 12.176 31.606 1.00 68.31 299 GLY A N 1
ATOM 2324 C CA . GLY A 1 299 ? -17.963 13.294 31.752 1.00 68.31 299 GLY A CA 1
ATOM 2325 C C . GLY A 1 299 ? -17.282 14.640 32.008 1.00 68.31 299 GLY A C 1
ATOM 2326 O O . GLY A 1 299 ? -17.844 15.532 32.644 1.00 68.31 299 GLY A O 1
ATOM 2327 N N . SER A 1 300 ? -16.025 14.781 31.579 1.00 62.66 300 SER A N 1
ATOM 2328 C CA . SER A 1 300 ? -15.238 15.987 31.815 1.00 62.66 300 SER A CA 1
ATOM 2329 C C . SER A 1 300 ? -15.415 17.000 30.680 1.00 62.66 300 SER A C 1
ATOM 2331 O O . SER A 1 300 ? -14.485 17.325 29.944 1.00 62.66 300 SER A O 1
ATOM 2333 N N . ASP A 1 301 ? -16.612 17.572 30.575 1.00 51.84 301 ASP A N 1
ATOM 2334 C CA . ASP A 1 301 ? -16.987 18.568 29.552 1.00 51.84 301 ASP A CA 1
ATOM 2335 C C . ASP A 1 301 ? -16.163 19.873 29.646 1.00 51.84 301 ASP A C 1
ATOM 2337 O O . ASP A 1 301 ? -16.176 20.728 28.757 1.00 51.84 301 ASP A O 1
ATOM 2341 N N . ARG A 1 302 ? -15.447 20.044 30.765 1.00 46.78 302 ARG A N 1
ATOM 2342 C CA . ARG A 1 302 ? -14.698 21.244 31.165 1.00 46.78 302 ARG A CA 1
ATOM 2343 C C . ARG A 1 302 ? -13.194 21.015 31.284 1.00 46.78 302 ARG A C 1
ATOM 2345 O O . ARG A 1 302 ? -12.532 21.688 32.076 1.00 46.78 302 ARG A O 1
ATOM 2352 N N . LEU A 1 303 ? -12.631 20.067 30.544 1.00 46.75 303 LEU A N 1
ATOM 2353 C CA . LEU A 1 303 ? -11.189 19.864 30.610 1.00 46.75 303 LEU A CA 1
ATOM 2354 C C . LEU A 1 303 ? -10.431 21.014 29.989 1.00 46.75 303 LEU A C 1
ATOM 2356 O O . LEU A 1 303 ? -10.573 21.297 28.806 1.00 46.75 303 LEU A O 1
ATOM 2360 N N . ARG A 1 304 ? -9.613 21.628 30.838 1.00 48.97 304 ARG A N 1
ATOM 2361 C CA . ARG A 1 304 ? -8.516 22.508 30.486 1.00 48.97 304 ARG A CA 1
ATOM 2362 C C . ARG A 1 304 ? -7.329 21.614 30.145 1.00 48.97 304 ARG A C 1
ATOM 2364 O O . ARG A 1 304 ? -6.667 21.121 31.056 1.00 48.97 304 ARG A O 1
ATOM 2371 N N . LEU A 1 305 ? -7.074 21.368 28.864 1.00 49.50 305 LEU A N 1
ATOM 2372 C CA . LEU A 1 305 ? -5.794 20.781 28.471 1.00 49.50 305 LEU A CA 1
ATOM 2373 C C . LEU A 1 305 ? -4.730 21.858 28.732 1.00 49.50 305 LEU A C 1
ATOM 2375 O O . LEU A 1 305 ? -4.856 22.975 28.226 1.00 49.50 305 LEU A O 1
ATOM 2379 N N . ALA A 1 306 ? -3.777 21.572 29.623 1.00 44.75 306 ALA A N 1
ATOM 2380 C CA . ALA A 1 306 ? -2.748 22.526 30.019 1.00 44.75 306 ALA A CA 1
ATOM 2381 C C . ALA A 1 306 ? -1.849 22.825 28.812 1.00 44.75 306 ALA A C 1
ATOM 2383 O O . ALA A 1 306 ? -1.093 21.957 28.377 1.00 44.75 306 ALA A O 1
ATOM 2384 N N . THR A 1 307 ? -1.961 24.036 28.270 1.00 50.06 307 THR A N 1
ATOM 2385 C CA . THR A 1 307 ? -1.045 24.564 27.258 1.00 50.06 307 THR A CA 1
ATOM 2386 C C . THR A 1 307 ? 0.029 25.411 27.953 1.00 50.06 307 THR A C 1
ATOM 2388 O O . THR A 1 307 ? -0.140 25.797 29.113 1.00 50.06 307 THR A O 1
ATOM 2391 N N . ALA A 1 308 ? 1.135 25.723 27.269 1.00 46.78 308 ALA A N 1
ATOM 2392 C CA . ALA A 1 308 ? 2.152 26.638 27.798 1.00 46.78 308 ALA A CA 1
ATOM 2393 C C . ALA A 1 308 ? 1.612 28.067 28.063 1.00 46.78 308 ALA A C 1
ATOM 2395 O O . ALA A 1 308 ? 2.176 28.771 28.895 1.00 46.78 308 ALA A O 1
ATOM 2396 N N . ASP A 1 309 ? 0.491 28.453 27.433 1.00 39.62 309 ASP A N 1
ATOM 2397 C CA . ASP A 1 309 ? -0.033 29.830 27.408 1.00 39.62 309 ASP A CA 1
ATOM 2398 C C . ASP A 1 309 ? -1.516 29.959 27.832 1.00 39.62 309 ASP A C 1
ATOM 2400 O O . ASP A 1 309 ? -2.118 31.027 27.705 1.00 39.62 309 ASP A O 1
ATOM 2404 N N . GLY A 1 310 ? -2.159 28.896 28.326 1.00 47.09 310 GLY A N 1
ATOM 2405 C CA . GLY A 1 310 ? -3.574 28.945 28.704 1.00 47.09 310 GLY A CA 1
ATOM 2406 C C . GLY A 1 310 ? -4.273 27.591 28.728 1.00 47.09 310 GLY A C 1
ATOM 2407 O O . GLY A 1 310 ? -3.644 26.541 28.725 1.00 47.09 310 GLY A O 1
ATOM 2408 N N . ALA A 1 311 ? -5.604 27.608 28.806 1.00 44.72 311 ALA A N 1
ATOM 2409 C CA . ALA A 1 311 ? -6.440 26.416 28.899 1.00 44.72 311 ALA A CA 1
ATOM 2410 C C . ALA A 1 311 ? -7.312 26.260 27.650 1.00 44.72 311 ALA A C 1
ATOM 2412 O O . ALA A 1 311 ? -8.085 27.165 27.336 1.00 44.72 311 ALA A O 1
ATOM 2413 N N . LEU A 1 312 ? -7.244 25.105 26.981 1.00 48.19 312 LEU A N 1
ATOM 2414 C CA . LEU A 1 312 ? -8.164 24.771 25.891 1.00 48.19 312 LEU A CA 1
ATOM 2415 C C . LEU A 1 312 ? -9.311 23.916 26.436 1.00 48.19 312 LEU A C 1
ATOM 2417 O O . LEU A 1 312 ? -9.054 22.867 27.021 1.00 48.19 312 LEU A O 1
ATOM 2421 N N . THR A 1 313 ? -10.555 24.381 26.287 1.00 53.72 313 THR A N 1
ATOM 2422 C CA . THR A 1 313 ? -11.762 23.657 26.716 1.00 53.72 313 THR A CA 1
ATOM 2423 C C . THR A 1 313 ? -12.244 22.749 25.587 1.00 53.72 313 THR A C 1
ATOM 2425 O O . THR A 1 313 ? -12.472 23.241 24.483 1.00 53.72 313 THR A O 1
ATOM 2428 N N . ILE A 1 314 ? -12.483 21.460 25.856 1.00 50.69 314 ILE A N 1
ATOM 2429 C CA . ILE A 1 314 ? -13.065 20.507 24.879 1.00 50.69 314 ILE A CA 1
ATOM 2430 C C . ILE A 1 314 ? -14.404 21.020 24.300 1.00 50.69 314 ILE A C 1
ATOM 2432 O O . ILE A 1 314 ? -14.745 20.712 23.164 1.00 50.69 314 ILE A O 1
ATOM 2436 N N . ALA A 1 315 ? -15.121 21.888 25.025 1.00 44.72 315 ALA A N 1
ATOM 2437 C CA . ALA A 1 315 ? -16.309 22.598 24.541 1.00 44.72 315 ALA A CA 1
ATOM 2438 C C . ALA A 1 315 ? -16.087 23.464 23.275 1.00 44.72 315 ALA A C 1
ATOM 2440 O O . ALA A 1 315 ? -17.052 23.743 22.571 1.00 44.72 315 ALA A O 1
ATOM 2441 N N . ASN A 1 316 ? -14.843 23.856 22.965 1.00 46.56 316 ASN A N 1
ATOM 2442 C CA . ASN A 1 316 ? -14.475 24.600 21.751 1.00 46.56 316 ASN A CA 1
ATOM 2443 C C . ASN A 1 316 ? -13.980 23.695 20.607 1.00 46.56 316 ASN A C 1
ATOM 2445 O O . ASN A 1 316 ? -13.736 24.187 19.506 1.00 46.56 316 ASN A O 1
ATOM 2449 N N . LEU A 1 317 ? -13.826 22.387 20.846 1.00 53.81 317 LEU A N 1
ATOM 2450 C CA . LEU A 1 317 ? -13.696 21.398 19.777 1.00 53.81 317 LEU A CA 1
ATOM 2451 C C . LEU A 1 317 ? -15.123 21.134 19.300 1.00 53.81 317 LEU A C 1
ATOM 2453 O O . LEU A 1 317 ? -15.839 20.282 19.834 1.00 53.81 317 LEU A O 1
ATOM 2457 N N . ALA A 1 318 ? -15.592 21.995 18.399 1.00 44.72 318 ALA A N 1
ATOM 2458 C CA . ALA A 1 318 ? -16.962 21.945 17.928 1.00 44.72 318 ALA A CA 1
ATOM 2459 C C . ALA A 1 318 ? -17.253 20.541 17.360 1.00 44.72 318 ALA A C 1
ATOM 2461 O O . ALA A 1 318 ? -16.448 20.026 16.574 1.00 44.72 318 ALA A O 1
ATOM 2462 N N . PRO A 1 319 ? -18.387 19.911 17.718 1.00 44.97 319 PRO A N 1
ATOM 2463 C CA . PRO A 1 319 ? -18.979 19.000 16.757 1.00 44.97 319 PRO A CA 1
ATOM 2464 C C . PRO A 1 319 ? -19.284 19.858 15.526 1.00 44.97 319 PRO A C 1
ATOM 2466 O O . PRO A 1 319 ? -19.827 20.957 15.660 1.00 44.97 319 PRO A O 1
ATOM 2469 N N . GLU A 1 320 ? -18.828 19.452 14.346 1.00 43.56 320 GLU A N 1
ATOM 2470 C CA . GLU A 1 320 ? -19.243 20.185 13.152 1.00 43.56 320 GLU A CA 1
ATOM 2471 C C . GLU A 1 320 ? -20.761 20.042 12.984 1.00 43.56 320 GLU A C 1
ATOM 2473 O O . GLU A 1 320 ? -21.306 18.980 13.287 1.00 43.56 320 GLU A O 1
ATOM 2478 N N . ALA A 1 321 ? -21.407 21.131 12.561 1.00 37.06 321 ALA A N 1
ATOM 2479 C CA . ALA A 1 321 ? -22.822 21.169 12.197 1.00 37.06 321 ALA A CA 1
ATOM 2480 C C . ALA A 1 321 ? -23.132 20.283 10.981 1.00 37.06 321 ALA A C 1
ATOM 2482 O O . ALA A 1 321 ? -22.232 20.129 10.120 1.00 37.06 321 ALA A O 1
#

Sequence (321 aa):
MPLALDFAQQPFAEQQTFFRQKLNLPTESWRDIMHGAHDRAFVVAGAAKADLLGDLRQAVDDAISKGTGLGAFRKDFDKVVARHGWDHTGGRAWRSRVIYQTNMLSSYSAGRLVQLRDAARNGMVWMYRHSDSVLHPRPLHVSWNRITRPADDVWWQTHYPPNGWGCKCYVTAVSPERAGRMDARTDTPPDDGLDPTTGGPAGIDEGWAYMPGAGVADDVARMVADKARALAPRDAPLARAHVAEMTGGEPFERWLAEGRDGRWPVAVRGNEVVWLDAAQRGSVSADGWRAVQALLDAGSDRLRLATADGALTIANLAPEA

InterPro domains:
  IPR006528 Phage head morphogenesis domain [PF04233] (56-171)

Radius of gyration: 22.24 Å; chains: 1; bounding box: 54×51×61 Å

Organism: NCBI:txid1629404